Protein AF-A0A0E0C0B7-F1 (afdb_monomer_lite)

pLDDT: mean 79.71, std 14.23, range [35.41, 96.31]

Organism: NCBI:txid40149

Foldseek 3Di:
DDDDDPPPLLVVLVVLLVQLQVLLQDDPSLVSNLVSLVVLQVQLVVDVVSLVSCLVVLVLLSLLNSLLSCLVVVVLVSNLSSLSSNVSNPPHDPNSLLSNLVSLVSLLCQLVDNDPSSVLSSLLSLLNNLLDAPSCVPPDPVSLLSLLVSLVCQCVVCSDPVSNVSSVSSLVSQCVRDVVSVVSNVVVVVVVVVVVVVVVVVD

Radius of gyration: 18.84 Å; chains: 1; bounding box: 37×44×70 Å

Secondary structure (DSSP, 8-state):
-------HHHHHHHHHHHHHHHHHHSTT-HHHHHHHHHHHHHHHHH-HHHHHHHHHTTHHHHHHHHHHHHHHTT-HHHHTHHHHHHHHTPSPPHHHHHHHHHTHHHHHHHHHHS-HHHHHHHHHHHHHHHTSTTTTTTS-HHHHHHHHHHHHHHHHTT--HHHHHHHHHHHHHHHHH-HHHHHHHHHHHHHHHHHHHHHHTT-

Structure (mmCIF, N/CA/C/O backbone):
data_AF-A0A0E0C0B7-F1
#
_entry.id   AF-A0A0E0C0B7-F1
#
loop_
_atom_site.group_PDB
_atom_site.id
_atom_site.type_symbol
_atom_site.label_atom_id
_atom_site.label_alt_id
_atom_site.label_comp_id
_atom_site.label_asym_id
_atom_site.label_entity_id
_atom_site.label_seq_id
_atom_site.pdbx_PDB_ins_code
_atom_site.Cartn_x
_atom_site.Cartn_y
_atom_site.Cartn_z
_atom_site.occupancy
_atom_site.B_iso_or_equiv
_atom_site.auth_seq_id
_atom_site.auth_comp_id
_atom_site.auth_asym_id
_atom_site.auth_atom_id
_atom_site.pdbx_PDB_model_num
ATOM 1 N N . MET A 1 1 ? -8.185 29.993 31.224 1.00 35.41 1 MET A N 1
ATOM 2 C CA . MET A 1 1 ? -7.640 29.111 30.167 1.00 35.41 1 MET A CA 1
ATOM 3 C C . MET A 1 1 ? -8.731 28.137 29.754 1.00 35.41 1 MET A C 1
ATOM 5 O O . MET A 1 1 ? -9.239 27.459 30.642 1.00 35.41 1 MET A O 1
ATOM 9 N N . PRO A 1 2 ? -9.153 28.078 28.484 1.00 42.97 2 PRO A N 1
ATOM 10 C CA . PRO A 1 2 ? -10.146 27.097 28.077 1.00 42.97 2 PRO A CA 1
ATOM 11 C C . PRO A 1 2 ? -9.478 25.724 27.931 1.00 42.97 2 PRO A C 1
ATOM 13 O O . PRO A 1 2 ? -8.528 25.569 27.167 1.00 42.97 2 PRO A O 1
ATOM 16 N N . LYS A 1 3 ? -9.972 24.730 28.682 1.00 48.03 3 LYS A N 1
ATOM 17 C CA . LYS A 1 3 ? -9.688 23.310 28.437 1.00 48.03 3 LYS A CA 1
ATOM 18 C C . LYS A 1 3 ? -10.371 22.932 27.125 1.00 48.03 3 LYS A C 1
ATOM 20 O O . LYS A 1 3 ? -11.597 22.939 27.052 1.00 48.03 3 LYS A O 1
ATOM 25 N N . ILE A 1 4 ? -9.582 22.643 26.096 1.00 44.19 4 ILE A N 1
ATOM 26 C CA . ILE A 1 4 ? -10.085 22.082 24.840 1.00 44.19 4 ILE A CA 1
ATOM 27 C C . ILE A 1 4 ? -10.673 20.703 25.178 1.00 44.19 4 ILE A C 1
ATOM 29 O O . ILE A 1 4 ? -9.945 19.880 25.738 1.00 44.19 4 ILE A O 1
ATOM 33 N N . PRO A 1 5 ? -11.957 20.421 24.893 1.00 38.34 5 PRO A N 1
ATOM 34 C CA . PRO A 1 5 ? -12.485 19.080 25.067 1.00 38.34 5 PRO A CA 1
ATOM 35 C C . PRO A 1 5 ? -11.883 18.203 23.971 1.00 38.34 5 PRO A C 1
ATOM 37 O O . PRO A 1 5 ? -12.188 18.378 22.791 1.00 38.34 5 PRO A O 1
ATOM 40 N N . SER A 1 6 ? -11.024 17.262 24.351 1.00 46.03 6 SER A N 1
ATOM 41 C CA . SER A 1 6 ? -10.691 16.117 23.509 1.00 46.03 6 SER A CA 1
ATOM 42 C C . SER A 1 6 ? -12.004 15.403 23.195 1.00 46.03 6 SER A C 1
ATOM 44 O O . SER A 1 6 ? -12.666 14.889 24.096 1.00 46.03 6 SER A O 1
ATOM 46 N N . THR A 1 7 ? -12.452 15.426 21.941 1.00 47.66 7 THR A N 1
ATOM 47 C CA . THR A 1 7 ? -13.652 14.671 21.565 1.00 47.66 7 THR A CA 1
ATOM 48 C C . THR A 1 7 ? -13.387 13.172 21.770 1.00 47.66 7 THR A C 1
ATOM 50 O O . THR A 1 7 ? -12.284 12.736 21.437 1.00 47.66 7 THR A O 1
ATOM 53 N N . PRO A 1 8 ? -14.369 12.366 22.220 1.00 50.78 8 PRO A N 1
ATOM 54 C CA . PRO A 1 8 ? -14.224 10.913 22.423 1.00 50.78 8 PRO A CA 1
ATOM 55 C C . PRO A 1 8 ? -13.645 10.150 21.216 1.00 50.78 8 PRO A C 1
ATOM 57 O O . PRO A 1 8 ? -13.010 9.110 21.374 1.00 50.78 8 PRO A O 1
ATOM 60 N N . VAL A 1 9 ? -13.826 10.706 20.014 1.00 51.81 9 VAL A N 1
ATOM 61 C CA . VAL A 1 9 ? -13.275 10.208 18.746 1.00 51.81 9 VAL A CA 1
ATOM 62 C C . VAL A 1 9 ? -11.742 10.152 18.765 1.00 51.81 9 VAL A C 1
ATOM 64 O O . VAL A 1 9 ? -11.187 9.109 18.463 1.00 51.81 9 VAL A O 1
ATOM 67 N N . GLN A 1 10 ? -11.044 11.194 19.234 1.00 54.28 10 GLN A N 1
ATOM 68 C CA . GLN A 1 10 ? -9.571 11.238 19.187 1.00 54.28 10 GLN A CA 1
ATOM 69 C C . GLN A 1 10 ? -8.899 10.230 20.134 1.00 54.28 10 GLN A C 1
ATOM 71 O O . GLN A 1 10 ? -7.845 9.686 19.815 1.00 54.28 10 GLN A O 1
ATOM 76 N N . ALA A 1 11 ? -9.502 9.972 21.300 1.00 53.72 11 ALA A N 1
ATOM 77 C CA . ALA A 1 11 ? -9.019 8.938 22.218 1.00 53.72 11 ALA A CA 1
ATOM 78 C C . ALA A 1 11 ? -9.230 7.532 21.627 1.00 53.72 11 ALA A C 1
ATOM 80 O O . ALA A 1 11 ? -8.338 6.690 21.700 1.00 53.72 11 ALA A O 1
ATOM 81 N N . SER A 1 12 ? -10.372 7.323 20.960 1.00 61.91 12 SER A N 1
ATOM 82 C CA . SER A 1 12 ? -10.682 6.074 20.253 1.00 61.91 12 SER A CA 1
ATOM 83 C C . SER A 1 12 ? -9.745 5.840 19.060 1.00 61.91 12 SER A C 1
ATOM 85 O O . SER A 1 12 ? -9.348 4.706 18.805 1.00 61.91 12 SER A O 1
ATOM 87 N N . ASP A 1 13 ? -9.337 6.902 18.358 1.00 72.31 13 ASP A N 1
ATOM 88 C CA . ASP A 1 13 ? -8.383 6.823 17.247 1.00 72.31 13 ASP A CA 1
ATOM 89 C C . ASP A 1 13 ? -7.002 6.358 17.735 1.00 72.31 13 ASP A C 1
ATOM 91 O O . ASP A 1 13 ? -6.382 5.500 17.113 1.00 72.31 13 ASP A O 1
ATOM 95 N N . SER A 1 14 ? -6.534 6.860 18.883 1.00 79.50 14 SER A N 1
ATOM 96 C CA . SER A 1 14 ? -5.244 6.464 19.464 1.00 79.50 14 SER A CA 1
ATOM 97 C C . SER A 1 14 ? -5.202 4.982 19.854 1.00 79.50 14 SER A C 1
ATOM 99 O O . SER A 1 14 ? -4.211 4.304 19.583 1.00 79.50 14 SER A O 1
ATOM 101 N N . GLU A 1 15 ? -6.264 4.463 20.473 1.00 86.12 15 GLU A N 1
ATOM 102 C CA . GLU A 1 15 ? -6.370 3.036 20.811 1.00 86.12 15 GLU A CA 1
ATOM 103 C C . GLU A 1 15 ? -6.421 2.160 19.555 1.00 86.12 15 GLU A C 1
ATOM 105 O O . GLU A 1 15 ? -5.770 1.118 19.496 1.00 86.12 15 GLU A O 1
ATOM 110 N N . LEU A 1 16 ? -7.141 2.605 18.521 1.00 89.69 16 LEU A N 1
ATOM 111 C CA . LEU A 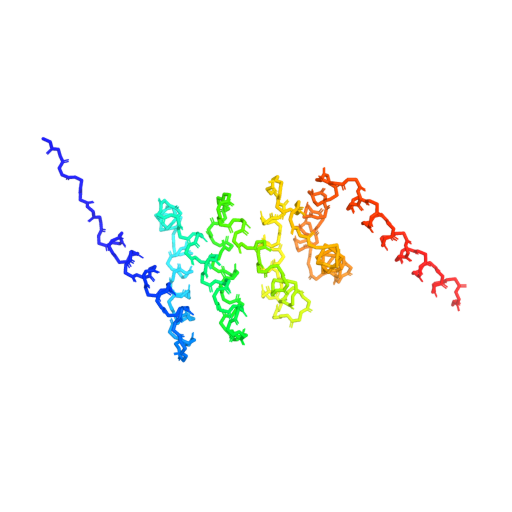1 16 ? -7.197 1.920 17.230 1.00 89.69 16 LEU A CA 1
ATOM 112 C C . LEU A 1 16 ? -5.829 1.854 16.547 1.00 89.69 16 LEU A C 1
ATOM 114 O O . LEU A 1 16 ? -5.456 0.806 16.024 1.00 89.69 16 LEU A O 1
ATOM 118 N N . LEU A 1 17 ? -5.069 2.950 16.549 1.00 91.44 17 LEU A N 1
ATOM 119 C CA . LEU A 1 17 ? -3.727 2.983 15.962 1.00 91.44 17 LEU A CA 1
ATOM 120 C C . LEU A 1 17 ? -2.743 2.112 16.743 1.00 91.44 17 LEU A C 1
ATOM 122 O O . LEU A 1 17 ? -1.919 1.423 16.136 1.00 91.44 17 LEU A O 1
ATOM 126 N N . PHE A 1 18 ? -2.857 2.097 18.073 1.00 92.00 18 PHE A N 1
ATOM 127 C CA . PHE A 1 18 ? -2.094 1.177 18.908 1.00 92.00 18 PHE A CA 1
ATOM 128 C C . PHE A 1 18 ? -2.425 -0.281 18.568 1.00 92.00 18 PHE A C 1
ATOM 130 O O . PHE A 1 18 ? -1.515 -1.088 18.393 1.00 92.00 18 PHE A O 1
ATOM 137 N N . ASP A 1 19 ? -3.707 -0.605 18.386 1.00 92.94 19 ASP A N 1
ATOM 138 C CA . ASP A 1 19 ? -4.153 -1.949 18.015 1.00 92.94 19 ASP A CA 1
ATOM 139 C C . ASP A 1 19 ? -3.623 -2.389 16.641 1.00 92.94 19 ASP A C 1
ATOM 141 O O . ASP A 1 19 ? -3.194 -3.536 16.480 1.00 92.94 19 ASP A O 1
ATOM 145 N N . VAL A 1 20 ? -3.579 -1.476 15.660 1.00 94.25 20 VAL A N 1
ATOM 146 C CA . VAL A 1 20 ? -2.945 -1.718 14.350 1.00 94.25 20 VAL A CA 1
ATOM 147 C C . VAL A 1 20 ? -1.466 -2.067 14.524 1.00 94.25 20 VAL A C 1
ATOM 149 O O . VAL A 1 20 ? -1.024 -3.108 14.032 1.00 94.25 20 VAL A O 1
ATOM 152 N N . ALA A 1 21 ? -0.708 -1.226 15.232 1.00 93.31 21 ALA A N 1
ATOM 153 C CA . ALA A 1 21 ? 0.731 -1.413 15.415 1.00 93.31 21 ALA A CA 1
ATOM 154 C C . ALA A 1 21 ? 1.049 -2.713 16.175 1.00 93.31 21 ALA A C 1
ATOM 156 O O . ALA A 1 21 ? 1.873 -3.521 15.740 1.00 93.31 21 ALA A O 1
ATOM 157 N N . GLU A 1 22 ? 0.348 -2.951 17.284 1.00 93.94 22 GLU A N 1
ATOM 158 C CA . GLU A 1 22 ? 0.533 -4.126 18.133 1.00 93.94 22 GLU A CA 1
ATOM 159 C C . GLU A 1 22 ? 0.189 -5.423 17.382 1.00 93.94 22 GLU A C 1
ATOM 161 O O . GLU A 1 22 ? 0.937 -6.406 17.426 1.00 93.94 22 GLU A O 1
ATOM 166 N N . SER A 1 23 ? -0.925 -5.432 16.648 1.00 92.06 23 SER A N 1
ATOM 167 C CA . SER A 1 23 ? -1.378 -6.611 15.907 1.00 92.06 23 SER A CA 1
ATOM 168 C C . SER A 1 23 ? -0.503 -6.920 14.691 1.00 92.06 23 SER A C 1
ATOM 170 O O . SER A 1 23 ? -0.298 -8.092 14.362 1.00 92.06 23 SER A O 1
ATOM 172 N N . ALA A 1 24 ? 0.050 -5.898 14.029 1.00 91.50 24 ALA A N 1
ATOM 173 C CA . ALA A 1 24 ? 0.979 -6.089 12.918 1.00 91.50 24 ALA A CA 1
ATOM 174 C C . ALA A 1 24 ? 2.270 -6.787 13.380 1.00 91.50 24 ALA A C 1
ATOM 176 O O . ALA A 1 24 ? 2.691 -7.774 12.762 1.00 91.50 24 ALA A O 1
ATOM 177 N N . ALA A 1 25 ? 2.827 -6.343 14.513 1.00 90.38 25 ALA A N 1
ATOM 178 C CA . ALA A 1 25 ? 4.053 -6.883 15.100 1.00 90.38 25 ALA A CA 1
ATOM 179 C C . ALA A 1 25 ? 3.886 -8.304 15.675 1.00 90.38 25 ALA A C 1
ATOM 181 O O . ALA A 1 25 ? 4.831 -9.096 15.696 1.00 90.38 25 ALA A O 1
ATOM 182 N N . ARG A 1 26 ? 2.683 -8.671 16.135 1.00 89.12 26 ARG A N 1
ATOM 183 C CA . ARG A 1 26 ? 2.433 -9.978 16.762 1.00 89.12 26 ARG A CA 1
ATOM 184 C C . ARG A 1 26 ? 2.276 -11.115 15.751 1.00 89.12 26 ARG A C 1
ATOM 186 O O . ARG A 1 26 ? 1.511 -11.048 14.783 1.00 89.12 26 ARG A O 1
ATOM 193 N N . ARG A 1 27 ? 2.948 -12.241 16.009 1.00 83.00 27 ARG A N 1
ATOM 194 C CA . ARG A 1 27 ? 2.695 -13.506 15.294 1.00 83.00 27 ARG A CA 1
ATOM 195 C C . ARG A 1 27 ? 1.292 -14.022 15.636 1.00 83.00 27 ARG A C 1
ATOM 197 O O . ARG A 1 27 ? 0.860 -13.924 16.776 1.00 83.00 27 ARG A O 1
ATOM 204 N N . GLY A 1 28 ? 0.566 -14.527 14.638 1.00 82.38 28 GLY A N 1
ATOM 205 C CA . GLY A 1 28 ? -0.804 -15.038 14.810 1.00 82.38 28 GLY A CA 1
ATOM 206 C C . GLY A 1 28 ? -1.916 -13.980 14.907 1.00 82.38 28 GLY A C 1
ATOM 207 O O . GLY A 1 28 ? -3.084 -14.339 14.851 1.00 82.38 28 GLY A O 1
ATOM 208 N N . ALA A 1 29 ? -1.598 -12.682 14.967 1.00 87.12 29 ALA A N 1
ATOM 209 C CA . ALA A 1 29 ? -2.591 -11.606 15.093 1.00 87.12 29 ALA A CA 1
ATOM 210 C C . ALA A 1 29 ? -3.048 -11.005 13.744 1.00 87.12 29 ALA A C 1
ATOM 212 O O . ALA A 1 29 ? -3.532 -9.878 13.693 1.00 87.12 29 ALA A O 1
ATOM 213 N N . ALA A 1 30 ? -2.911 -11.745 12.637 1.00 85.88 30 ALA A N 1
ATOM 214 C CA . ALA A 1 30 ? -3.225 -11.250 11.293 1.00 85.88 30 ALA A CA 1
ATOM 215 C C . ALA A 1 30 ? -4.694 -10.795 11.159 1.00 85.88 30 ALA A C 1
ATOM 217 O O . ALA A 1 30 ? -4.952 -9.679 10.720 1.00 85.88 30 ALA A O 1
ATOM 218 N N . GLY A 1 31 ? -5.654 -11.603 11.622 1.00 87.62 31 GLY A N 1
ATOM 219 C CA . GLY A 1 31 ? -7.074 -11.226 11.586 1.00 87.62 31 GLY A CA 1
ATOM 220 C C . GLY A 1 31 ? -7.396 -9.987 12.430 1.00 87.62 31 GLY A C 1
ATOM 221 O O . GLY A 1 31 ? -8.227 -9.171 12.042 1.00 87.62 31 GLY A O 1
ATOM 222 N N . ARG A 1 32 ? -6.687 -9.801 13.552 1.00 90.38 32 ARG A N 1
ATOM 223 C CA . ARG A 1 32 ? -6.824 -8.614 14.405 1.00 90.38 32 ARG A CA 1
ATOM 224 C C . ARG A 1 32 ? -6.272 -7.366 13.715 1.00 90.38 32 ARG A C 1
ATOM 226 O O . ARG A 1 32 ? -6.952 -6.348 13.687 1.00 90.38 32 ARG A O 1
ATOM 233 N N . ALA A 1 33 ? -5.104 -7.480 13.077 1.00 91.75 33 ALA A N 1
ATOM 234 C CA . ALA A 1 33 ? -4.529 -6.407 12.269 1.00 91.75 33 ALA A CA 1
ATOM 235 C C . ALA A 1 33 ? -5.470 -6.009 11.118 1.00 91.75 33 ALA A C 1
ATOM 237 O O . ALA A 1 33 ? -5.736 -4.824 10.942 1.00 91.75 33 ALA A O 1
ATOM 238 N N . ALA A 1 34 ? -6.042 -6.983 10.398 1.00 90.50 34 ALA A N 1
ATOM 239 C CA . ALA A 1 34 ? -7.025 -6.722 9.343 1.00 90.50 34 ALA A CA 1
ATOM 240 C C . ALA A 1 34 ? -8.262 -5.990 9.873 1.00 90.50 34 ALA A C 1
ATOM 242 O O . ALA A 1 34 ? -8.664 -4.970 9.319 1.00 90.50 34 ALA A O 1
ATOM 243 N N . GLY A 1 35 ? -8.834 -6.463 10.985 1.00 91.44 35 GLY A N 1
ATOM 244 C CA . GLY A 1 35 ? -9.987 -5.822 11.617 1.00 91.44 35 GLY A CA 1
ATOM 245 C C . GLY A 1 35 ? -9.702 -4.380 12.042 1.00 91.44 35 GLY A C 1
ATOM 246 O O . GLY A 1 35 ? -10.505 -3.488 11.768 1.00 91.44 35 GLY A O 1
ATOM 247 N N . ALA A 1 36 ? -8.546 -4.127 12.660 1.00 93.38 36 ALA A N 1
ATOM 248 C CA . ALA A 1 36 ? -8.142 -2.788 13.081 1.00 93.38 36 ALA A CA 1
ATOM 249 C C . ALA A 1 36 ? -7.946 -1.844 11.879 1.00 93.38 36 ALA A C 1
ATOM 251 O O . ALA A 1 36 ? -8.499 -0.742 11.856 1.00 93.38 36 ALA A O 1
ATOM 252 N N . VAL A 1 37 ? -7.251 -2.303 10.832 1.00 94.50 37 VAL A N 1
ATOM 253 C CA . VAL A 1 37 ? -7.034 -1.547 9.585 1.00 94.50 37 VAL A CA 1
ATOM 254 C C . VAL A 1 37 ? -8.357 -1.245 8.876 1.00 94.50 37 VAL A C 1
ATOM 256 O O . VAL A 1 37 ? -8.591 -0.110 8.452 1.00 94.50 37 VAL A O 1
ATOM 259 N N . ALA A 1 38 ? -9.261 -2.224 8.795 1.00 92.88 38 ALA A N 1
ATOM 260 C CA . ALA A 1 38 ? -10.582 -2.049 8.201 1.00 92.88 38 ALA A CA 1
ATOM 261 C C . ALA A 1 38 ? -11.420 -1.009 8.961 1.00 92.88 38 ALA A C 1
ATOM 263 O O . ALA A 1 38 ? -12.086 -0.183 8.334 1.00 92.88 38 ALA A O 1
ATOM 264 N N . ARG A 1 39 ? -11.349 -0.992 10.300 1.00 93.06 39 ARG A N 1
ATOM 265 C CA . ARG A 1 39 ? -12.035 0.012 11.130 1.00 93.06 39 ARG A CA 1
ATOM 266 C C . ARG A 1 39 ? -11.482 1.416 10.910 1.00 93.06 39 ARG A C 1
ATOM 268 O O . ARG A 1 39 ? -12.277 2.330 10.704 1.00 93.06 39 ARG A O 1
ATOM 275 N N . VAL A 1 40 ? -10.157 1.585 10.884 1.00 94.06 40 VAL A N 1
ATOM 276 C CA . VAL A 1 40 ? -9.521 2.876 10.555 1.00 94.06 40 VAL A CA 1
ATOM 277 C C . VAL A 1 40 ? -10.000 3.369 9.190 1.00 94.06 40 VAL A C 1
ATOM 279 O O . VAL A 1 40 ? -10.452 4.505 9.053 1.00 94.06 40 VAL A O 1
ATOM 282 N N . ARG A 1 41 ? -9.978 2.495 8.178 1.00 93.75 41 ARG A N 1
ATOM 283 C CA . ARG A 1 41 ? -10.435 2.821 6.823 1.00 93.75 41 ARG A CA 1
ATOM 284 C C . ARG A 1 41 ? -11.913 3.210 6.778 1.00 93.75 41 ARG A C 1
ATOM 286 O O . ARG A 1 41 ? -12.259 4.173 6.097 1.00 93.75 41 ARG A O 1
ATOM 293 N N . ALA A 1 42 ? -12.778 2.470 7.468 1.00 93.31 42 ALA A N 1
ATOM 294 C CA . ALA A 1 42 ? -14.210 2.748 7.513 1.00 93.31 42 ALA A CA 1
ATOM 295 C C . ALA A 1 42 ? -14.487 4.116 8.152 1.00 93.31 42 ALA A C 1
ATOM 297 O O . ALA A 1 42 ? -15.164 4.942 7.547 1.00 93.31 42 ALA A O 1
ATOM 298 N N . LEU A 1 43 ? -13.883 4.395 9.311 1.00 91.44 43 LEU A N 1
ATOM 299 C CA . LEU A 1 43 ? -14.042 5.671 10.013 1.00 91.44 43 LEU A CA 1
ATOM 300 C C . LEU A 1 43 ? -13.507 6.851 9.198 1.00 91.44 43 LEU A C 1
ATOM 302 O O . LEU A 1 43 ? -14.138 7.905 9.159 1.00 91.44 43 LEU A O 1
ATOM 306 N N . ALA A 1 44 ? -12.379 6.674 8.508 1.00 91.31 44 ALA A N 1
ATOM 307 C CA . ALA A 1 44 ? -11.819 7.698 7.633 1.00 91.31 44 ALA A CA 1
ATOM 308 C C . ALA A 1 44 ? -12.712 8.005 6.421 1.00 91.31 44 ALA A C 1
ATOM 310 O O . ALA A 1 44 ? -12.731 9.138 5.949 1.00 91.31 44 ALA A O 1
ATOM 311 N N . ARG A 1 45 ? -13.452 7.013 5.909 1.00 91.44 45 ARG A N 1
ATOM 312 C CA . ARG A 1 45 ? -14.395 7.190 4.790 1.00 91.44 45 ARG A CA 1
ATOM 313 C C . ARG A 1 45 ? -15.757 7.726 5.217 1.00 91.44 45 ARG A C 1
ATOM 315 O O . ARG A 1 45 ? -16.464 8.266 4.375 1.00 91.44 45 ARG A O 1
ATOM 322 N N . ASP A 1 46 ? -16.101 7.586 6.492 1.00 91.81 46 ASP A N 1
ATOM 323 C CA . ASP A 1 46 ? -17.380 8.028 7.043 1.00 91.81 46 ASP A CA 1
ATOM 324 C C . ASP A 1 46 ? -17.546 9.556 6.971 1.00 91.81 46 ASP A C 1
ATOM 326 O O . ASP A 1 46 ? -18.614 10.063 6.638 1.00 91.81 46 ASP A O 1
ATOM 330 N N . SER A 1 47 ? -16.468 10.319 7.206 1.00 88.94 47 SER A N 1
ATOM 331 C CA . SER A 1 47 ? -16.480 11.768 6.987 1.00 88.94 47 SER A CA 1
ATOM 332 C C . SER A 1 47 ? -15.095 12.365 6.732 1.00 88.94 47 SER A C 1
ATOM 334 O O . SER A 1 47 ? -14.084 11.918 7.275 1.00 88.94 47 SER A O 1
ATOM 336 N N . GLU A 1 48 ? -15.056 13.474 5.987 1.00 90.00 48 GLU A N 1
ATOM 337 C CA . GLU A 1 48 ? -13.833 14.267 5.781 1.00 90.00 48 GLU A CA 1
ATOM 338 C C . GLU A 1 48 ? -13.243 14.776 7.107 1.00 90.00 48 GLU A C 1
ATOM 340 O O . GLU A 1 48 ? -12.028 14.908 7.247 1.00 90.00 48 GLU A O 1
ATOM 345 N N . ARG A 1 49 ? -14.094 15.027 8.111 1.00 89.44 49 ARG A N 1
ATOM 346 C CA . ARG A 1 49 ? -13.647 15.395 9.458 1.00 89.44 49 ARG A CA 1
ATOM 347 C C . ARG A 1 49 ? -12.844 14.261 10.094 1.00 89.44 49 ARG A C 1
ATOM 349 O O . ARG A 1 49 ? -11.743 14.521 10.571 1.00 89.44 49 ARG A O 1
ATOM 356 N N . ASN A 1 50 ? -13.361 13.033 10.069 1.00 90.00 50 ASN A N 1
ATOM 357 C CA . ASN A 1 50 ? -12.662 11.867 10.613 1.00 90.00 50 ASN A CA 1
ATOM 358 C C . ASN A 1 50 ? -11.344 11.640 9.876 1.00 90.00 50 ASN A C 1
ATOM 360 O O . ASN A 1 50 ? -10.304 11.468 10.508 1.00 90.00 50 ASN A O 1
ATOM 364 N N . ARG A 1 51 ? -11.363 11.728 8.540 1.00 91.44 51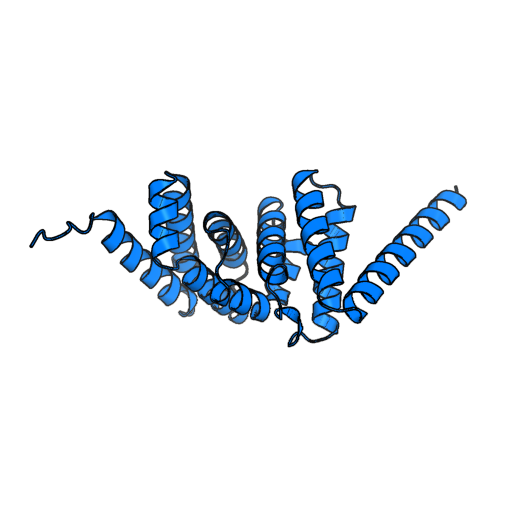 ARG A N 1
ATOM 365 C CA . ARG A 1 51 ? -10.148 11.634 7.724 1.00 91.44 51 ARG A CA 1
ATOM 366 C C . ARG A 1 51 ? -9.087 12.638 8.176 1.00 91.44 51 ARG A C 1
ATOM 368 O O . ARG A 1 51 ? -7.946 12.252 8.413 1.00 91.44 51 ARG A O 1
ATOM 375 N N . ARG A 1 52 ? -9.454 13.913 8.353 1.00 89.88 52 ARG A N 1
ATOM 376 C CA . ARG A 1 52 ? -8.530 14.954 8.842 1.00 89.88 52 ARG A CA 1
ATOM 377 C C . ARG A 1 52 ? -8.020 14.671 10.252 1.00 89.88 52 ARG A C 1
ATOM 379 O O . ARG A 1 52 ? -6.848 14.927 10.510 1.00 89.88 52 ARG A O 1
ATOM 386 N N . CYS A 1 53 ? -8.853 14.125 11.138 1.00 89.50 53 CYS A N 1
ATOM 387 C CA . CYS A 1 53 ? -8.418 13.696 12.467 1.00 89.50 53 CYS A CA 1
ATOM 388 C C . CYS A 1 53 ? -7.336 12.609 12.373 1.00 89.50 53 CYS A C 1
ATOM 390 O O . CYS A 1 53 ? -6.255 12.805 12.927 1.00 89.50 53 CYS A O 1
ATOM 392 N N . PHE A 1 54 ? -7.551 11.547 11.590 1.00 90.88 54 PHE A N 1
ATOM 393 C CA . PHE A 1 54 ? -6.545 10.497 11.386 1.00 90.88 54 PHE A CA 1
ATOM 394 C C . PHE A 1 54 ? -5.249 11.024 10.759 1.00 90.88 54 PHE A C 1
ATOM 396 O O . PHE A 1 54 ? -4.153 10.671 11.204 1.00 90.88 54 PHE A O 1
ATOM 403 N N . VAL A 1 55 ? -5.350 11.896 9.754 1.00 88.81 55 VAL A N 1
ATOM 404 C CA . VAL A 1 55 ? -4.172 12.511 9.126 1.00 88.81 55 VAL A CA 1
ATOM 405 C C . VAL A 1 55 ? -3.403 13.378 10.131 1.00 88.81 55 VAL A C 1
ATOM 407 O O . VAL A 1 55 ? -2.179 13.304 10.172 1.00 88.81 55 VAL A O 1
ATOM 410 N N . SER A 1 56 ? -4.095 14.132 10.997 1.00 88.25 56 SER A N 1
ATOM 411 C CA . SER A 1 56 ? -3.458 15.003 12.002 1.00 88.25 56 SER A CA 1
ATOM 412 C C . SER A 1 56 ? -2.634 14.257 13.055 1.00 88.25 56 SER A C 1
ATOM 414 O O . SER A 1 56 ? -1.732 14.843 13.647 1.00 88.25 56 SER A O 1
ATOM 416 N N . VAL A 1 57 ? -2.915 12.967 13.262 1.00 88.62 57 VAL A N 1
ATOM 417 C CA . VAL A 1 57 ? -2.171 12.087 14.180 1.00 88.62 57 VAL A CA 1
ATOM 418 C C . VAL A 1 57 ? -1.214 11.143 13.443 1.00 88.62 57 VAL A C 1
ATOM 420 O O . VAL A 1 57 ? -0.801 10.123 13.986 1.00 88.62 57 VAL A O 1
ATOM 423 N N . CYS A 1 58 ? -0.853 11.468 12.197 1.00 88.06 58 CYS A N 1
ATOM 424 C CA . CYS A 1 58 ? 0.115 10.720 11.391 1.00 88.06 58 CYS A CA 1
ATOM 425 C C . CYS A 1 58 ? -0.254 9.240 11.173 1.00 88.06 58 CYS A C 1
ATOM 427 O O . CYS A 1 58 ? 0.625 8.384 11.059 1.00 88.06 58 CYS A O 1
ATOM 429 N N . THR A 1 59 ? -1.550 8.926 11.057 1.00 93.38 59 THR A N 1
ATOM 430 C CA . THR A 1 59 ? -2.050 7.554 10.818 1.00 93.38 59 THR A CA 1
ATOM 431 C C . THR A 1 59 ? -1.381 6.875 9.620 1.00 93.38 59 THR A C 1
ATOM 433 O O . THR A 1 59 ? -1.133 5.671 9.651 1.00 93.38 59 THR A O 1
ATOM 436 N N . GLY A 1 60 ? -1.026 7.644 8.584 1.00 93.56 60 GLY A N 1
ATOM 437 C CA . GLY A 1 60 ? -0.286 7.138 7.425 1.00 93.56 60 GLY A CA 1
ATOM 438 C C . GLY A 1 60 ? 1.032 6.447 7.796 1.00 93.56 60 GLY A C 1
ATOM 439 O O . GLY A 1 60 ? 1.341 5.405 7.225 1.00 93.56 60 GLY A O 1
ATOM 440 N N . ARG A 1 61 ? 1.764 6.949 8.800 1.00 94.81 61 ARG A N 1
ATOM 441 C CA . ARG A 1 61 ? 3.018 6.339 9.279 1.00 94.81 61 ARG A CA 1
ATOM 442 C C . ARG A 1 61 ? 2.774 5.004 9.968 1.00 94.81 61 ARG A C 1
ATOM 444 O O . ARG A 1 61 ? 3.486 4.041 9.708 1.00 94.81 61 ARG A O 1
ATOM 451 N N . VAL A 1 62 ? 1.742 4.937 10.811 1.00 96.12 62 VAL A N 1
ATOM 452 C CA . VAL A 1 62 ? 1.352 3.702 11.512 1.00 96.12 62 VAL A CA 1
ATOM 453 C C . VAL A 1 62 ? 0.950 2.627 10.505 1.00 96.12 62 VAL A C 1
ATOM 455 O O . VAL A 1 62 ? 1.385 1.484 10.614 1.00 96.12 62 VAL A O 1
ATOM 458 N N . LEU A 1 63 ? 0.167 2.997 9.488 1.00 96.31 63 LEU A N 1
ATOM 459 C CA . LEU A 1 63 ? -0.229 2.082 8.420 1.00 96.31 63 LEU A CA 1
ATOM 460 C C . LEU A 1 63 ? 0.966 1.635 7.563 1.00 96.31 63 LEU A C 1
ATOM 462 O O . LEU A 1 63 ? 1.046 0.457 7.229 1.00 96.31 63 LEU A O 1
ATOM 466 N N . ALA A 1 64 ? 1.908 2.527 7.240 1.00 95.38 64 ALA A N 1
ATOM 467 C CA . ALA A 1 64 ? 3.118 2.169 6.497 1.00 95.38 64 ALA A CA 1
ATOM 468 C C . ALA A 1 64 ? 4.001 1.182 7.285 1.00 95.38 64 ALA A C 1
ATOM 470 O O . ALA A 1 64 ? 4.389 0.144 6.754 1.00 95.38 64 ALA A O 1
ATOM 471 N N . ALA A 1 65 ? 4.235 1.438 8.576 1.00 95.31 65 ALA A N 1
ATOM 472 C CA . ALA A 1 65 ? 4.996 0.536 9.444 1.00 95.31 65 ALA A CA 1
ATOM 473 C C . ALA A 1 65 ? 4.291 -0.819 9.646 1.00 95.31 65 ALA A C 1
ATOM 475 O O . ALA A 1 65 ? 4.929 -1.876 9.680 1.00 95.31 65 ALA A O 1
ATOM 476 N N . ALA A 1 66 ? 2.957 -0.809 9.742 1.00 95.38 66 ALA A N 1
ATOM 477 C CA . ALA A 1 66 ? 2.167 -2.031 9.794 1.00 95.38 66 ALA A CA 1
ATOM 478 C C . ALA A 1 66 ? 2.289 -2.833 8.492 1.00 95.38 66 ALA A C 1
ATOM 480 O O . ALA A 1 66 ? 2.459 -4.049 8.549 1.00 95.38 66 ALA A O 1
ATOM 481 N N . PHE A 1 67 ? 2.248 -2.170 7.331 1.00 95.25 67 PHE A N 1
ATOM 482 C CA . PHE A 1 67 ? 2.463 -2.813 6.036 1.00 95.25 67 PHE A CA 1
ATOM 483 C C . PHE A 1 67 ? 3.836 -3.485 5.965 1.00 95.25 67 PHE A C 1
ATOM 485 O O . PHE A 1 67 ? 3.905 -4.672 5.657 1.00 95.25 67 PHE A O 1
ATOM 492 N N . GLU A 1 68 ? 4.904 -2.770 6.324 1.00 93.81 68 GLU A N 1
ATOM 493 C CA . GLU A 1 68 ? 6.269 -3.308 6.356 1.00 93.81 68 GLU A CA 1
ATOM 494 C C . GLU A 1 68 ? 6.374 -4.537 7.277 1.00 93.81 68 GLU A C 1
ATOM 496 O O . GLU A 1 68 ? 6.879 -5.587 6.875 1.00 93.81 68 GLU A O 1
ATOM 501 N N . SER A 1 69 ? 5.811 -4.452 8.485 1.00 92.81 69 SER A N 1
ATOM 502 C CA . SER A 1 69 ? 5.813 -5.560 9.452 1.00 92.81 69 SER A CA 1
ATOM 503 C C . SER A 1 69 ? 5.042 -6.787 8.948 1.00 92.81 69 SER A C 1
ATOM 505 O O . SER A 1 69 ? 5.467 -7.930 9.138 1.00 92.81 69 SER A O 1
ATOM 507 N N . LEU A 1 70 ? 3.892 -6.575 8.302 1.00 91.38 70 LEU A N 1
ATOM 508 C CA . LEU A 1 70 ? 3.071 -7.648 7.735 1.00 91.38 70 LEU A CA 1
ATOM 509 C C . LEU A 1 70 ? 3.728 -8.278 6.500 1.00 91.38 70 LEU A C 1
ATOM 511 O O . LEU A 1 70 ? 3.670 -9.502 6.349 1.00 91.38 70 LEU A O 1
ATOM 515 N N . ALA A 1 71 ? 4.373 -7.459 5.665 1.00 90.75 71 ALA A N 1
ATOM 516 C CA . ALA A 1 71 ? 5.160 -7.883 4.513 1.00 90.75 71 ALA A CA 1
ATOM 517 C C . ALA A 1 71 ? 6.331 -8.773 4.947 1.00 90.75 71 ALA A C 1
ATOM 519 O O . ALA A 1 71 ? 6.465 -9.894 4.458 1.00 90.75 71 ALA A O 1
ATOM 520 N N . ALA A 1 72 ? 7.112 -8.333 5.939 1.00 88.31 72 ALA A N 1
ATOM 521 C CA . ALA A 1 72 ? 8.221 -9.107 6.499 1.00 88.31 72 ALA A CA 1
ATOM 522 C C . ALA A 1 72 ? 7.764 -10.445 7.112 1.00 88.31 72 ALA A C 1
ATOM 524 O O . ALA A 1 72 ? 8.504 -11.428 7.106 1.00 88.31 72 ALA A O 1
ATOM 525 N N . ALA A 1 73 ? 6.531 -10.506 7.621 1.00 85.19 73 ALA A N 1
ATOM 526 C CA . ALA A 1 73 ? 5.942 -11.718 8.180 1.00 85.19 73 ALA A CA 1
ATOM 527 C C . ALA A 1 73 ? 5.265 -12.639 7.140 1.00 85.19 73 ALA A C 1
ATOM 529 O O . ALA A 1 73 ? 4.737 -13.681 7.532 1.00 85.19 73 ALA A O 1
ATOM 530 N N . GLY A 1 74 ? 5.225 -12.268 5.853 1.00 79.56 74 GLY A N 1
ATOM 531 C CA . GLY A 1 74 ? 4.589 -13.060 4.790 1.00 79.56 74 GLY A CA 1
ATOM 532 C C . GLY A 1 74 ? 3.064 -13.195 4.920 1.00 79.56 74 GLY A C 1
ATOM 533 O O . GLY A 1 74 ? 2.473 -14.153 4.422 1.00 79.56 74 GLY A O 1
ATOM 534 N N . LYS A 1 75 ? 2.395 -12.266 5.614 1.00 73.25 75 LYS A N 1
ATOM 535 C CA . LYS A 1 75 ? 0.954 -12.343 5.925 1.00 73.25 75 LYS A CA 1
ATOM 536 C C . LYS A 1 75 ? 0.091 -11.799 4.773 1.00 73.25 75 LYS A C 1
ATOM 538 O O . LYS A 1 75 ? -0.562 -10.767 4.920 1.00 73.25 75 LYS A O 1
ATOM 543 N N . ALA A 1 76 ? 0.058 -12.511 3.645 1.00 67.88 76 ALA A N 1
ATOM 544 C CA . ALA A 1 76 ? -0.561 -12.055 2.390 1.00 67.88 76 ALA A CA 1
ATOM 545 C C . ALA A 1 76 ? -2.034 -11.599 2.508 1.00 67.88 76 ALA A C 1
ATOM 547 O O . ALA A 1 76 ? -2.418 -10.625 1.872 1.00 67.88 76 ALA A O 1
ATOM 548 N N . GLY A 1 77 ? -2.852 -12.242 3.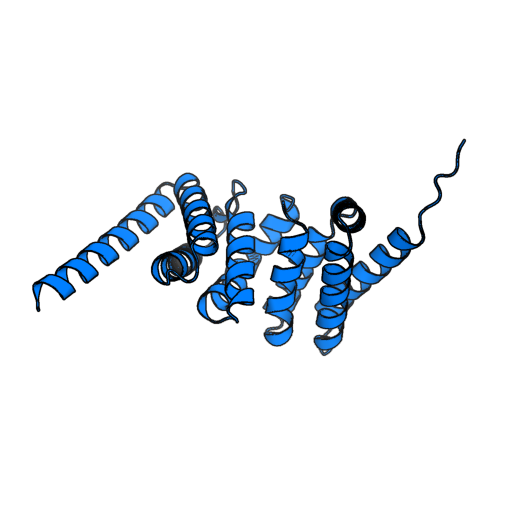354 1.00 68.94 77 GLY A N 1
ATOM 549 C CA . GLY A 1 77 ? -4.291 -11.943 3.446 1.00 68.94 77 GLY A CA 1
ATOM 550 C C . GLY A 1 77 ? -4.647 -10.555 4.002 1.00 68.94 77 GLY A C 1
ATOM 551 O O . GLY A 1 77 ? -5.662 -9.998 3.614 1.00 68.94 77 GLY A O 1
ATOM 552 N N . VAL A 1 78 ? -3.816 -9.981 4.880 1.00 76.25 78 VAL A N 1
ATOM 553 C CA . VAL A 1 78 ? -4.032 -8.638 5.478 1.00 76.25 78 VAL A CA 1
ATOM 554 C C . VAL A 1 78 ? -3.381 -7.542 4.633 1.00 76.25 78 VAL A C 1
ATOM 556 O O . VAL A 1 78 ? -3.637 -6.352 4.800 1.00 76.25 78 VAL A O 1
ATOM 559 N N . LEU A 1 79 ? -2.488 -7.950 3.735 1.00 85.06 79 LEU A N 1
ATOM 560 C CA . LEU A 1 79 ? -1.551 -7.062 3.075 1.00 85.06 79 LEU A CA 1
ATOM 561 C C . LEU A 1 79 ? -2.236 -6.149 2.051 1.00 85.06 79 LEU A C 1
ATOM 563 O O . LEU A 1 79 ? -1.746 -5.051 1.830 1.00 85.06 79 LEU A O 1
ATOM 567 N N . GLU A 1 80 ? -3.373 -6.554 1.472 1.00 90.62 80 GLU A N 1
ATOM 568 C CA . GLU A 1 80 ? -4.149 -5.722 0.534 1.00 90.62 80 GLU A CA 1
ATOM 569 C C . GLU A 1 80 ? -5.020 -4.658 1.229 1.00 90.62 80 GLU A C 1
ATOM 571 O O . GLU A 1 80 ? -5.285 -3.598 0.651 1.00 90.62 80 GLU A O 1
ATOM 576 N N . ASP A 1 81 ? -5.432 -4.894 2.478 1.00 91.25 81 ASP A N 1
ATOM 577 C CA . ASP A 1 81 ? -6.276 -3.955 3.229 1.00 91.25 81 ASP A CA 1
ATOM 578 C C . ASP A 1 81 ? -5.506 -2.701 3.652 1.00 91.25 81 ASP A C 1
ATOM 580 O O . ASP A 1 81 ? -6.072 -1.604 3.722 1.00 91.25 81 ASP A O 1
ATOM 584 N N . VAL A 1 82 ? -4.200 -2.841 3.897 1.00 95.00 82 VAL A N 1
ATOM 585 C CA . VAL A 1 82 ? -3.352 -1.738 4.363 1.00 95.00 82 VAL A CA 1
ATOM 586 C C . VAL A 1 82 ? -3.140 -0.665 3.283 1.00 95.00 82 VAL A C 1
ATOM 588 O O . VAL A 1 82 ? -3.422 0.498 3.579 1.00 95.00 82 VAL A O 1
ATOM 591 N N . PRO A 1 83 ? -2.764 -0.981 2.022 1.00 93.19 83 PRO A N 1
ATOM 592 C CA . PRO A 1 83 ? -2.761 -0.015 0.920 1.00 93.19 83 PRO A CA 1
ATOM 593 C C . PRO A 1 83 ? -4.108 0.685 0.748 1.00 93.19 83 PRO A C 1
ATOM 595 O O . PRO A 1 83 ? -4.168 1.888 0.503 1.00 93.19 83 PRO A O 1
ATOM 598 N N . ALA A 1 84 ? -5.212 -0.037 0.933 1.00 93.12 84 ALA A N 1
ATOM 599 C CA . ALA A 1 84 ? -6.545 0.530 0.796 1.00 93.12 84 ALA A CA 1
ATOM 600 C C . ALA A 1 84 ? -6.887 1.551 1.903 1.00 93.12 84 ALA A C 1
ATOM 602 O O . ALA A 1 84 ? -7.627 2.513 1.661 1.00 93.12 84 ALA A O 1
ATOM 603 N N . ALA A 1 85 ? -6.348 1.357 3.111 1.00 95.31 85 ALA A N 1
ATOM 604 C CA . ALA A 1 85 ? -6.404 2.329 4.199 1.00 95.31 85 ALA A CA 1
ATOM 605 C C . ALA A 1 85 ? -5.444 3.509 3.960 1.00 95.31 85 ALA A C 1
ATOM 607 O O . ALA A 1 85 ? -5.850 4.657 4.136 1.00 95.31 85 ALA A O 1
ATOM 608 N N . LEU A 1 86 ? -4.220 3.250 3.484 1.00 94.75 86 LEU A N 1
ATOM 609 C CA . LEU A 1 86 ? -3.224 4.275 3.142 1.00 94.75 86 LEU A CA 1
ATOM 610 C C . LEU A 1 86 ? -3.740 5.261 2.093 1.00 94.75 86 LEU A C 1
ATOM 612 O O . LEU A 1 86 ? -3.562 6.465 2.253 1.00 94.75 86 LEU A O 1
ATOM 616 N N . VAL A 1 87 ? -4.453 4.777 1.071 1.00 93.19 87 VAL A N 1
ATOM 617 C CA . VAL A 1 87 ? -5.096 5.631 0.056 1.00 93.19 87 VAL A CA 1
ATOM 618 C C . VAL A 1 87 ? -6.069 6.637 0.681 1.00 93.19 87 VAL A C 1
ATOM 620 O O . VAL A 1 87 ? -6.173 7.767 0.213 1.00 93.19 87 VAL A O 1
ATOM 623 N N . CYS A 1 88 ? -6.744 6.283 1.781 1.00 92.88 88 CYS A N 1
ATOM 624 C CA . CYS A 1 88 ? -7.643 7.207 2.482 1.00 92.88 88 CYS A CA 1
ATOM 625 C C . CYS A 1 88 ? -6.886 8.304 3.255 1.00 92.88 88 CYS A C 1
ATOM 627 O O . CYS A 1 88 ? -7.480 9.318 3.617 1.00 92.88 88 CYS A O 1
ATOM 629 N N . MET A 1 89 ? -5.586 8.114 3.493 1.00 93.19 89 MET A N 1
ATOM 630 C CA . MET A 1 89 ? -4.716 9.037 4.229 1.00 93.19 89 MET A CA 1
ATOM 631 C C . MET A 1 89 ? -3.881 9.936 3.316 1.00 93.19 89 MET A C 1
ATOM 633 O O . MET A 1 89 ? -3.123 10.759 3.818 1.00 93.19 89 MET A O 1
ATOM 637 N N . MET A 1 90 ? -4.001 9.799 1.993 1.00 89.62 90 MET A N 1
ATOM 638 C CA . MET A 1 90 ? -3.206 10.583 1.050 1.00 89.62 90 MET A CA 1
ATOM 639 C C . MET A 1 90 ? -3.547 12.090 1.106 1.00 89.62 90 MET A C 1
ATOM 641 O O . MET A 1 90 ? -4.709 12.454 1.344 1.00 89.62 90 MET A O 1
ATOM 645 N N . PRO A 1 91 ? -2.562 12.980 0.859 1.00 91.06 91 PRO A N 1
ATOM 646 C CA . PRO A 1 91 ? -1.152 12.681 0.563 1.00 91.06 91 PRO A CA 1
ATOM 647 C C . PRO A 1 91 ? -0.375 12.187 1.796 1.00 91.06 91 PRO A C 1
ATOM 649 O O . PRO A 1 91 ? -0.606 12.655 2.909 1.00 91.06 91 PRO A O 1
ATOM 652 N N . LEU A 1 92 ? 0.554 11.249 1.590 1.00 89.62 92 LEU A N 1
ATOM 653 C CA . LEU A 1 92 ? 1.401 10.712 2.661 1.00 89.62 92 LEU A CA 1
ATOM 654 C C . LEU A 1 92 ? 2.559 11.661 2.969 1.00 89.62 92 LEU A C 1
ATOM 656 O O . LEU A 1 92 ? 3.100 12.292 2.060 1.00 89.62 92 LEU A O 1
ATOM 660 N N . ASP A 1 93 ? 2.955 11.751 4.237 1.00 89.94 93 ASP A N 1
ATOM 661 C CA . ASP A 1 93 ? 4.167 12.472 4.622 1.00 89.94 93 ASP A CA 1
ATOM 662 C C . ASP A 1 93 ? 5.442 11.690 4.248 1.00 89.94 93 ASP A C 1
ATOM 664 O O . ASP A 1 93 ? 5.386 10.510 3.896 1.00 89.94 93 ASP A O 1
ATOM 668 N N . GLU A 1 94 ? 6.592 12.364 4.290 1.00 88.25 94 GLU A N 1
ATOM 669 C CA . GLU A 1 94 ? 7.872 11.817 3.822 1.00 88.25 94 GLU A CA 1
ATOM 670 C C . GLU A 1 94 ? 8.289 10.534 4.557 1.00 88.25 94 GLU A C 1
ATOM 672 O O . GLU A 1 94 ? 8.804 9.605 3.938 1.00 88.25 94 GLU A O 1
ATOM 677 N N . GLU A 1 95 ? 8.006 10.441 5.860 1.00 90.19 95 GLU A N 1
ATOM 678 C CA . GLU A 1 95 ? 8.330 9.258 6.659 1.00 90.19 95 GLU A CA 1
ATOM 679 C C . GLU A 1 95 ? 7.514 8.053 6.201 1.00 90.19 95 GLU A C 1
ATOM 681 O O . GLU A 1 95 ? 8.056 6.982 5.936 1.00 90.19 95 GLU A O 1
ATOM 686 N N . ALA A 1 96 ? 6.202 8.244 6.046 1.00 91.50 96 ALA A N 1
ATOM 687 C CA . ALA A 1 96 ? 5.314 7.191 5.571 1.00 91.50 96 ALA A CA 1
ATOM 688 C C . ALA A 1 96 ? 5.704 6.715 4.160 1.00 91.50 96 ALA A C 1
ATOM 690 O O . ALA A 1 96 ? 5.681 5.516 3.891 1.00 91.50 96 ALA A O 1
ATOM 691 N N . ALA A 1 97 ? 6.097 7.634 3.272 1.00 89.38 97 ALA A N 1
ATOM 692 C CA . ALA A 1 97 ? 6.558 7.293 1.927 1.00 89.38 97 ALA A CA 1
ATOM 693 C C . ALA A 1 97 ? 7.856 6.464 1.945 1.00 89.38 97 ALA A C 1
ATOM 695 O O . ALA A 1 97 ? 7.953 5.465 1.231 1.00 89.38 97 ALA A O 1
ATOM 696 N N . ARG A 1 98 ? 8.823 6.819 2.800 1.00 86.81 98 ARG A N 1
ATOM 697 C CA . ARG A 1 98 ? 10.093 6.086 2.934 1.00 86.81 98 ARG A CA 1
ATOM 698 C C . ARG A 1 98 ? 9.898 4.669 3.474 1.00 86.81 98 ARG A C 1
ATOM 700 O O . ARG A 1 98 ? 10.490 3.729 2.953 1.00 86.81 98 ARG A O 1
ATOM 707 N N . VAL A 1 99 ? 9.017 4.501 4.461 1.00 91.00 99 VAL A N 1
ATOM 708 C CA . VAL A 1 99 ? 8.657 3.177 5.005 1.00 91.00 99 VAL A CA 1
ATOM 709 C C . VAL A 1 99 ? 7.908 2.321 3.970 1.00 91.00 99 VAL A C 1
ATOM 711 O O . VAL A 1 99 ? 8.033 1.099 3.944 1.00 91.00 99 VAL A O 1
ATOM 714 N N . LEU A 1 100 ? 7.149 2.925 3.053 1.00 89.62 100 LEU A N 1
ATOM 715 C CA . LEU A 1 100 ? 6.584 2.173 1.925 1.00 89.62 100 LEU A CA 1
ATOM 716 C C . LEU A 1 100 ? 7.653 1.754 0.911 1.00 89.62 100 LEU A C 1
ATOM 718 O O . LEU A 1 100 ? 7.567 0.663 0.346 1.00 89.62 100 LEU A O 1
ATOM 722 N N . ALA A 1 101 ? 8.677 2.582 0.701 1.00 85.75 101 ALA A N 1
ATOM 723 C CA . ALA A 1 101 ? 9.778 2.259 -0.199 1.00 85.75 101 ALA A CA 1
ATOM 724 C C . ALA A 1 101 ? 10.611 1.056 0.278 1.00 85.75 101 ALA A C 1
ATOM 726 O O . ALA A 1 101 ? 11.010 0.231 -0.546 1.00 85.75 101 ALA A O 1
ATOM 727 N N . SER A 1 102 ? 10.800 0.864 1.589 1.00 85.81 102 SER A N 1
ATOM 728 C CA . SER A 1 102 ? 11.498 -0.323 2.121 1.00 85.81 102 SER A CA 1
ATOM 729 C C . SER A 1 102 ? 10.758 -1.639 1.825 1.00 85.81 102 SER A C 1
ATOM 731 O O . SER A 1 102 ? 11.378 -2.695 1.677 1.00 85.81 102 SER A O 1
ATOM 733 N N . SER A 1 103 ? 9.435 -1.572 1.660 1.00 88.50 103 SER A N 1
ATOM 734 C CA . SER A 1 103 ? 8.532 -2.704 1.424 1.00 88.50 103 SER A CA 1
ATOM 735 C C . SER A 1 103 ? 8.000 -2.771 -0.021 1.00 88.50 103 SER A C 1
ATOM 737 O O . SER A 1 103 ? 7.034 -3.483 -0.318 1.00 88.50 103 SER A O 1
ATOM 739 N N . MET A 1 104 ? 8.690 -2.104 -0.956 1.00 87.62 104 MET A N 1
ATOM 740 C CA . MET A 1 104 ? 8.319 -1.967 -2.372 1.00 87.62 104 MET A CA 1
ATOM 741 C C . MET A 1 104 ? 8.032 -3.298 -3.086 1.00 87.62 104 MET A C 1
ATOM 743 O O . MET A 1 104 ? 7.062 -3.394 -3.834 1.00 87.62 104 MET A O 1
ATOM 747 N N . GLY A 1 105 ? 8.810 -4.355 -2.824 1.00 86.31 105 GLY A N 1
ATOM 748 C CA . GLY A 1 105 ? 8.596 -5.669 -3.455 1.00 86.31 105 GLY A CA 1
ATOM 749 C C . GLY A 1 105 ? 7.219 -6.277 -3.143 1.00 86.31 105 GLY A C 1
ATOM 750 O O . GLY A 1 105 ? 6.595 -6.913 -3.995 1.00 86.31 105 GLY A O 1
ATOM 751 N N . SER A 1 106 ? 6.680 -6.011 -1.948 1.00 90.62 106 SER A N 1
ATOM 752 C CA . SER A 1 106 ? 5.323 -6.439 -1.582 1.00 90.62 106 SER A CA 1
ATOM 753 C C . SER A 1 106 ? 4.250 -5.628 -2.307 1.00 90.62 106 SER A C 1
ATOM 755 O O . SER A 1 106 ? 3.272 -6.202 -2.785 1.00 90.62 106 SER A O 1
ATOM 757 N N . LEU A 1 107 ? 4.451 -4.314 -2.465 1.00 89.81 107 LEU A N 1
ATOM 758 C CA . LEU A 1 107 ? 3.556 -3.469 -3.265 1.00 89.81 107 LEU A CA 1
ATOM 759 C C . LEU A 1 107 ? 3.546 -3.901 -4.735 1.00 89.81 107 LEU A C 1
ATOM 761 O O . LEU A 1 107 ? 2.477 -4.030 -5.324 1.00 89.81 107 LEU A O 1
ATOM 765 N N . VAL A 1 108 ? 4.717 -4.189 -5.309 1.00 86.31 108 VAL A N 1
ATOM 766 C CA . VAL A 1 108 ? 4.864 -4.722 -6.673 1.00 86.31 108 VAL A CA 1
ATOM 767 C C . VAL A 1 108 ? 4.124 -6.050 -6.828 1.00 86.31 108 VAL A C 1
ATOM 769 O O . VAL A 1 108 ? 3.401 -6.244 -7.807 1.00 86.31 108 VAL A O 1
ATOM 772 N N . THR A 1 109 ? 4.259 -6.951 -5.855 1.00 88.62 109 THR A N 1
ATOM 773 C CA . THR A 1 109 ? 3.571 -8.249 -5.866 1.00 88.62 109 THR A CA 1
ATOM 774 C C . THR A 1 109 ? 2.051 -8.068 -5.865 1.00 88.62 109 THR A C 1
ATOM 776 O O . THR A 1 109 ? 1.365 -8.669 -6.693 1.00 88.62 109 THR A O 1
ATOM 779 N N . ILE A 1 110 ? 1.521 -7.182 -5.011 1.00 88.88 110 ILE A N 1
ATOM 780 C CA . ILE A 1 110 ? 0.086 -6.857 -4.985 1.00 88.88 110 ILE A CA 1
ATOM 781 C C . ILE A 1 110 ? -0.348 -6.189 -6.297 1.00 88.88 110 ILE A C 1
ATOM 783 O O . ILE A 1 110 ? -1.390 -6.536 -6.840 1.00 88.88 110 ILE A O 1
ATOM 787 N N . ALA A 1 111 ? 0.446 -5.276 -6.855 1.00 85.38 111 ALA A N 1
ATOM 788 C CA . ALA A 1 111 ? 0.141 -4.598 -8.117 1.00 85.38 111 ALA A CA 1
ATOM 789 C C . ALA A 1 111 ? 0.052 -5.568 -9.315 1.00 85.38 111 ALA A C 1
ATOM 791 O O . ALA A 1 111 ? -0.770 -5.374 -10.222 1.00 85.38 111 ALA A O 1
ATOM 792 N N . LYS A 1 112 ? 0.866 -6.633 -9.308 1.00 83.06 112 LYS A N 1
ATOM 793 C CA . LYS A 1 112 ? 0.884 -7.675 -10.347 1.00 83.06 112 LYS A CA 1
ATOM 794 C C . LYS A 1 112 ? -0.208 -8.732 -10.156 1.00 83.06 112 LYS A C 1
ATOM 796 O O . LYS A 1 112 ? -0.832 -9.122 -11.141 1.00 83.06 112 LYS A O 1
ATOM 801 N N . HIS A 1 113 ? -0.443 -9.183 -8.923 1.00 85.00 113 HIS A N 1
ATOM 802 C CA . HIS A 1 113 ? -1.214 -10.407 -8.650 1.00 85.00 113 HIS A CA 1
ATOM 803 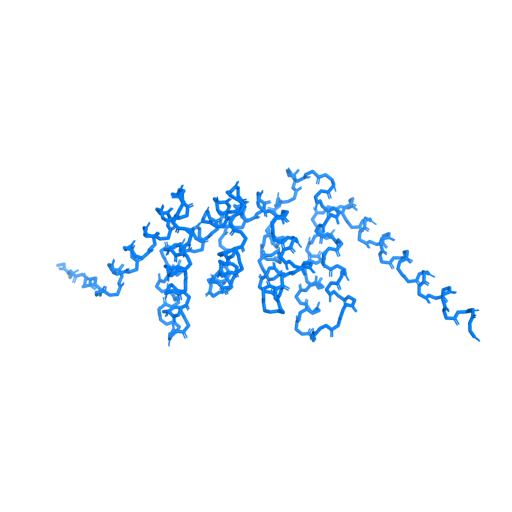C C . HIS A 1 113 ? -2.411 -10.237 -7.708 1.00 85.00 113 HIS A C 1
ATOM 805 O O . HIS A 1 113 ? -3.167 -11.189 -7.529 1.00 85.00 113 HIS A O 1
ATOM 811 N N . GLY A 1 114 ? -2.586 -9.064 -7.099 1.00 86.19 114 GLY A N 1
ATOM 812 C CA . GLY A 1 114 ? -3.654 -8.824 -6.132 1.00 86.19 114 GLY A CA 1
ATOM 813 C C . GLY A 1 114 ? -5.046 -8.738 -6.756 1.00 86.19 114 GLY A C 1
ATOM 814 O O . GLY A 1 114 ? -5.221 -8.776 -7.981 1.00 86.19 114 GLY A O 1
ATOM 815 N N . SER A 1 115 ? -6.055 -8.560 -5.902 1.00 88.00 115 SER A N 1
ATOM 816 C CA . SER A 1 115 ? -7.422 -8.269 -6.355 1.00 88.00 115 SER A CA 1
ATOM 817 C C . SER A 1 115 ? -7.470 -7.005 -7.225 1.00 88.00 115 SER A C 1
ATOM 819 O O . SER A 1 115 ? -6.595 -6.148 -7.134 1.00 88.00 115 SER A O 1
ATOM 821 N N . LEU A 1 116 ? -8.509 -6.830 -8.052 1.00 84.00 116 LEU A N 1
ATOM 822 C CA . LEU A 1 116 ? -8.650 -5.636 -8.903 1.00 84.00 116 LEU A CA 1
ATOM 823 C C . LEU A 1 116 ? -8.455 -4.328 -8.110 1.00 84.00 116 LEU A C 1
ATOM 825 O O . LEU A 1 116 ? -7.688 -3.453 -8.506 1.00 84.00 116 LEU A O 1
ATOM 829 N N . LEU A 1 117 ? -9.106 -4.233 -6.949 1.00 85.00 117 LEU A N 1
ATOM 830 C CA . LEU A 1 117 ? -8.993 -3.080 -6.062 1.00 85.00 117 LEU A CA 1
ATOM 831 C C . LEU A 1 117 ? -7.644 -3.043 -5.322 1.00 85.00 117 LEU A C 1
ATOM 833 O O . LEU A 1 117 ? -7.091 -1.963 -5.122 1.00 85.00 117 LEU A O 1
ATOM 837 N N . GLY A 1 118 ? -7.104 -4.201 -4.929 1.00 88.88 118 GLY A N 1
ATOM 838 C CA . GLY A 1 118 ? -5.780 -4.324 -4.314 1.00 88.88 118 GLY A CA 1
ATOM 839 C C . GLY A 1 118 ? -4.671 -3.809 -5.229 1.00 88.88 118 GLY A C 1
ATOM 840 O O . GLY A 1 118 ? -3.837 -3.016 -4.795 1.00 88.88 118 GLY A O 1
ATOM 841 N N . ARG A 1 119 ? -4.726 -4.160 -6.518 1.00 87.44 119 ARG A N 1
ATOM 842 C CA . ARG A 1 119 ? -3.794 -3.694 -7.550 1.00 87.44 119 ARG A CA 1
ATOM 843 C C . ARG A 1 119 ? -3.808 -2.177 -7.673 1.00 87.44 119 ARG A C 1
ATOM 845 O O . ARG A 1 119 ? -2.750 -1.562 -7.598 1.00 87.44 119 ARG A O 1
ATOM 852 N N . LEU A 1 120 ? -4.989 -1.566 -7.783 1.00 85.50 120 LEU A N 1
ATOM 853 C CA . LEU A 1 120 ? -5.121 -0.108 -7.835 1.00 85.50 120 LEU A CA 1
ATOM 854 C C . LEU A 1 120 ? -4.550 0.566 -6.578 1.00 85.50 120 LEU A C 1
ATOM 856 O O . LEU A 1 120 ? -3.754 1.499 -6.678 1.00 85.50 120 LEU A O 1
ATOM 860 N N . ASN A 1 121 ? -4.915 0.087 -5.387 1.00 91.19 121 ASN A N 1
ATOM 861 C CA . ASN A 1 121 ? -4.420 0.681 -4.144 1.00 91.19 121 ASN A CA 1
ATOM 862 C C . ASN A 1 121 ? -2.898 0.540 -4.005 1.00 91.19 121 ASN A C 1
ATOM 864 O O . ASN A 1 121 ? -2.244 1.470 -3.537 1.00 91.19 121 ASN A O 1
ATOM 868 N N . ALA A 1 122 ? -2.329 -0.585 -4.447 1.00 90.38 122 ALA A N 1
ATOM 869 C CA . ALA A 1 122 ? -0.885 -0.776 -4.485 1.00 90.38 122 ALA A CA 1
ATOM 870 C C . ALA A 1 122 ? -0.211 0.204 -5.452 1.00 90.38 122 ALA A C 1
ATOM 872 O O . ALA A 1 122 ? 0.792 0.807 -5.091 1.00 90.38 122 ALA A O 1
ATOM 873 N N . VAL A 1 123 ? -0.783 0.446 -6.634 1.00 86.31 123 VAL A N 1
ATOM 874 C CA . VAL A 1 123 ? -0.256 1.439 -7.589 1.00 86.31 123 VAL A CA 1
ATOM 875 C C . VAL A 1 123 ? -0.320 2.853 -7.035 1.00 86.31 123 VAL A C 1
ATOM 877 O O . VAL A 1 123 ? 0.632 3.606 -7.197 1.00 86.31 123 VAL A O 1
ATOM 880 N N . LEU A 1 124 ? -1.406 3.222 -6.356 1.00 88.25 124 LEU A N 1
ATOM 881 C CA . LEU A 1 124 ? -1.511 4.521 -5.691 1.00 88.25 124 LEU A CA 1
ATOM 882 C C . LEU A 1 124 ? -0.459 4.671 -4.583 1.00 88.25 124 LEU A C 1
ATOM 884 O O . LEU A 1 124 ? 0.146 5.735 -4.460 1.00 88.25 124 LEU A O 1
ATOM 888 N N . ALA A 1 125 ? -0.216 3.615 -3.803 1.00 91.00 125 ALA A N 1
ATOM 889 C CA . ALA A 1 125 ? 0.824 3.602 -2.778 1.00 91.00 125 ALA A CA 1
ATOM 890 C C . ALA A 1 125 ? 2.236 3.689 -3.386 1.00 91.00 125 ALA A C 1
ATOM 892 O O . ALA A 1 125 ? 3.043 4.480 -2.906 1.00 91.00 125 ALA A O 1
ATOM 893 N N . ILE A 1 126 ? 2.507 2.962 -4.479 1.00 89.25 126 ILE A N 1
ATOM 894 C CA . ILE A 1 126 ? 3.750 3.081 -5.261 1.00 89.25 126 ILE A CA 1
ATOM 895 C C . ILE A 1 126 ? 3.888 4.511 -5.781 1.00 89.25 126 ILE A C 1
ATOM 897 O O . ILE A 1 126 ? 4.936 5.115 -5.603 1.00 89.25 126 ILE A O 1
ATOM 901 N N . LYS A 1 127 ? 2.827 5.093 -6.355 1.00 86.06 127 LYS A N 1
ATOM 902 C CA . LYS A 1 127 ? 2.824 6.478 -6.838 1.00 86.06 127 LYS A CA 1
ATOM 903 C C . LYS A 1 127 ? 3.217 7.452 -5.723 1.00 86.06 127 LYS A C 1
ATOM 905 O O . LYS A 1 127 ? 4.016 8.347 -5.969 1.00 86.06 127 LYS A O 1
ATOM 910 N N . GLU A 1 128 ? 2.686 7.301 -4.510 1.00 87.44 128 GLU A N 1
ATOM 911 C CA . GLU A 1 128 ? 3.077 8.186 -3.404 1.00 87.44 128 GLU A CA 1
ATOM 912 C C . GLU A 1 128 ? 4.489 7.940 -2.886 1.00 87.44 128 GLU A C 1
ATOM 914 O O . GLU A 1 128 ? 5.190 8.905 -2.592 1.00 87.44 128 GLU A O 1
ATOM 919 N N . ALA A 1 129 ? 4.935 6.684 -2.821 1.00 86.62 129 ALA A N 1
ATOM 920 C CA . ALA A 1 129 ? 6.320 6.382 -2.479 1.00 86.62 129 ALA A CA 1
ATOM 921 C C . ALA A 1 129 ? 7.277 7.002 -3.509 1.00 86.62 129 ALA A C 1
ATOM 923 O O . ALA A 1 129 ? 8.291 7.577 -3.123 1.00 86.62 129 ALA A O 1
ATOM 924 N N . VAL A 1 130 ? 6.927 6.950 -4.805 1.00 80.88 130 VAL A N 1
ATOM 925 C CA . VAL A 1 130 ? 7.809 7.438 -5.872 1.00 80.88 130 VAL A CA 1
ATOM 926 C C . VAL A 1 130 ? 7.795 8.953 -6.059 1.00 80.88 130 VAL A C 1
ATOM 928 O O . VAL A 1 130 ? 8.717 9.506 -6.644 1.00 80.88 130 VAL A O 1
ATOM 931 N N . SER A 1 131 ? 6.738 9.628 -5.603 1.00 80.12 131 SER A N 1
ATOM 932 C CA . SER A 1 131 ? 6.574 11.079 -5.776 1.00 80.12 131 SER A CA 1
ATOM 933 C C . SER A 1 131 ? 7.443 11.898 -4.812 1.00 80.12 131 SER A C 1
ATOM 935 O O . SER A 1 131 ? 7.403 13.127 -4.852 1.00 80.12 131 SER A O 1
ATOM 937 N N . ARG A 1 132 ? 8.185 11.243 -3.909 1.00 79.19 132 ARG A N 1
ATOM 938 C CA . ARG A 1 132 ? 9.093 11.887 -2.956 1.00 79.19 132 ARG A CA 1
ATOM 939 C C . ARG A 1 132 ? 10.535 11.774 -3.440 1.00 79.19 132 ARG A C 1
ATOM 941 O O . ARG A 1 132 ? 11.001 10.685 -3.770 1.00 79.19 132 ARG A O 1
ATOM 948 N N . ASP A 1 133 ? 11.231 12.906 -3.449 1.00 64.19 133 ASP A N 1
ATOM 949 C CA . ASP A 1 133 ? 12.637 12.973 -3.843 1.00 64.19 133 ASP A CA 1
ATOM 950 C C . ASP A 1 133 ? 13.492 12.045 -2.970 1.00 64.19 133 ASP A C 1
ATOM 952 O O . ASP A 1 133 ? 13.294 11.941 -1.759 1.00 64.19 133 ASP A O 1
ATOM 956 N N . GLY A 1 134 ? 14.442 11.346 -3.592 1.00 63.81 134 GLY A N 1
ATOM 957 C CA . GLY A 1 134 ? 15.372 10.461 -2.889 1.00 63.81 134 GLY A CA 1
ATOM 958 C C . GLY A 1 134 ? 14.855 9.048 -2.590 1.00 63.81 134 GLY A C 1
ATOM 959 O O . GLY A 1 134 ? 15.653 8.197 -2.210 1.00 63.81 134 GLY A O 1
ATOM 960 N N . ALA A 1 135 ? 13.570 8.745 -2.820 1.00 62.12 135 ALA A N 1
ATOM 961 C CA . ALA A 1 135 ? 12.975 7.448 -2.468 1.00 62.12 135 ALA A CA 1
ATOM 962 C C . ALA A 1 135 ? 13.618 6.224 -3.163 1.00 62.12 135 ALA A C 1
ATOM 964 O O . ALA A 1 135 ? 13.487 5.107 -2.663 1.00 62.12 135 ALA A O 1
ATOM 965 N N . PHE A 1 136 ? 14.317 6.424 -4.290 1.00 59.91 136 PHE A N 1
ATOM 966 C CA . PHE A 1 136 ? 15.003 5.363 -5.051 1.00 59.91 136 PHE A CA 1
ATOM 967 C C . PHE A 1 136 ? 16.519 5.375 -4.939 1.00 59.91 136 PHE A C 1
ATOM 969 O O . PHE A 1 136 ? 17.143 4.463 -5.471 1.00 59.91 136 PHE A O 1
ATOM 976 N N . VAL A 1 137 ? 17.116 6.357 -4.260 1.00 62.28 137 VAL A N 1
ATOM 977 C CA . VAL A 1 137 ? 18.584 6.471 -4.191 1.00 62.28 137 VAL A CA 1
ATOM 978 C C . VAL A 1 137 ? 19.199 5.241 -3.511 1.00 62.28 137 VAL A C 1
ATOM 980 O O . VAL A 1 137 ? 20.279 4.806 -3.898 1.00 62.28 137 VAL A O 1
ATOM 983 N N . ASP A 1 138 ? 18.463 4.628 -2.580 1.00 64.75 138 ASP A N 1
ATOM 984 C CA . ASP A 1 138 ? 18.894 3.442 -1.832 1.00 64.75 138 ASP A CA 1
ATOM 985 C C . ASP A 1 138 ? 18.276 2.123 -2.344 1.00 64.75 138 ASP A C 1
ATOM 987 O O . ASP A 1 138 ? 18.498 1.057 -1.760 1.00 64.75 138 ASP A O 1
ATOM 991 N N . LEU A 1 139 ? 17.465 2.158 -3.410 1.00 67.62 139 LEU A N 1
ATOM 992 C CA . LEU A 1 139 ? 16.856 0.949 -3.968 1.00 67.62 139 LEU A CA 1
ATOM 993 C C . LEU A 1 139 ? 17.826 0.251 -4.925 1.00 67.62 139 LEU A C 1
ATOM 995 O O . LEU A 1 139 ? 18.412 0.866 -5.810 1.00 67.62 139 LEU A O 1
ATOM 999 N N . ALA A 1 140 ? 17.967 -1.064 -4.759 1.00 74.06 140 ALA A N 1
ATOM 1000 C CA . ALA A 1 140 ? 18.764 -1.889 -5.658 1.00 74.06 140 ALA A CA 1
ATOM 1001 C C . ALA A 1 140 ? 18.194 -1.868 -7.093 1.00 74.06 140 ALA A C 1
ATOM 1003 O O . ALA A 1 140 ? 16.980 -1.758 -7.291 1.00 74.06 140 ALA A O 1
ATOM 1004 N N . ASP A 1 141 ? 19.075 -1.970 -8.093 1.00 73.81 141 ASP A N 1
ATOM 1005 C CA . ASP A 1 141 ? 18.720 -1.817 -9.512 1.00 73.81 141 ASP A CA 1
ATOM 1006 C C . ASP A 1 141 ? 17.646 -2.811 -9.989 1.00 73.81 141 ASP A C 1
ATOM 1008 O O . ASP A 1 141 ? 16.769 -2.445 -10.771 1.00 73.81 141 ASP A O 1
ATOM 1012 N N . ASP A 1 142 ? 17.668 -4.039 -9.471 1.00 73.94 142 ASP A N 1
ATOM 1013 C CA . ASP A 1 142 ? 16.676 -5.086 -9.735 1.00 73.94 142 ASP A CA 1
ATOM 1014 C C . ASP A 1 142 ? 15.276 -4.702 -9.227 1.00 73.94 142 ASP A C 1
ATOM 1016 O O . ASP A 1 142 ? 14.275 -4.914 -9.914 1.00 73.94 142 ASP A O 1
ATOM 1020 N N . LYS A 1 143 ? 15.186 -4.053 -8.061 1.00 71.19 143 LYS A N 1
ATOM 1021 C CA . LYS A 1 143 ? 13.910 -3.562 -7.515 1.00 71.19 143 LYS A CA 1
ATOM 1022 C C . LYS A 1 143 ? 13.340 -2.407 -8.326 1.00 71.19 143 LYS A C 1
ATOM 1024 O O . LYS A 1 143 ? 12.122 -2.311 -8.480 1.00 71.19 143 LYS A O 1
ATOM 1029 N N . VAL A 1 144 ? 14.194 -1.525 -8.843 1.00 74.06 144 VAL A N 1
ATOM 1030 C CA . VAL A 1 144 ? 13.759 -0.439 -9.734 1.00 74.06 144 VAL A CA 1
ATOM 1031 C C . VAL A 1 144 ? 13.132 -1.022 -10.998 1.00 74.06 144 VAL A C 1
ATOM 1033 O O . VAL A 1 144 ? 12.043 -0.606 -11.401 1.00 74.06 144 VAL A O 1
ATOM 1036 N N . ASP A 1 145 ? 13.775 -2.030 -11.582 1.00 77.31 145 ASP A N 1
ATOM 1037 C CA . ASP A 1 145 ? 13.242 -2.775 -12.716 1.00 77.31 145 ASP A CA 1
ATOM 1038 C C . ASP A 1 145 ? 11.894 -3.432 -12.375 1.00 77.31 145 ASP A C 1
ATOM 1040 O O . ASP A 1 145 ? 10.917 -3.290 -13.113 1.00 77.31 145 ASP A O 1
ATOM 1044 N N . GLU A 1 146 ? 11.755 -4.064 -11.216 1.00 77.12 146 GLU A N 1
ATOM 1045 C CA . GLU A 1 146 ? 10.479 -4.653 -10.804 1.00 77.12 146 GLU A CA 1
ATOM 1046 C C . GLU A 1 146 ? 9.332 -3.633 -10.674 1.00 77.12 146 GLU A C 1
ATOM 1048 O O . GLU A 1 146 ? 8.195 -3.931 -11.072 1.00 77.12 146 GLU A O 1
ATOM 1053 N N . VAL A 1 147 ? 9.622 -2.434 -10.156 1.00 75.44 147 VAL A N 1
ATOM 1054 C CA . VAL A 1 147 ? 8.663 -1.321 -10.047 1.00 75.44 147 VAL A CA 1
ATOM 1055 C C . VAL A 1 147 ? 8.255 -0.819 -11.427 1.00 75.44 147 VAL A C 1
ATOM 1057 O O . VAL A 1 147 ? 7.060 -0.692 -11.706 1.00 75.44 147 VAL A O 1
ATOM 1060 N N . VAL A 1 148 ? 9.227 -0.582 -12.315 1.00 77.88 148 VAL A N 1
ATOM 1061 C CA . VAL A 1 148 ? 8.959 -0.159 -13.697 1.00 77.88 148 VAL A CA 1
ATOM 1062 C C . VAL A 1 148 ? 8.102 -1.202 -14.417 1.00 77.88 148 VAL A C 1
ATOM 1064 O O . VAL A 1 148 ? 7.146 -0.837 -15.099 1.00 77.88 148 VAL A O 1
ATOM 1067 N N . ASP A 1 149 ? 8.380 -2.495 -14.236 1.00 78.12 149 ASP A N 1
ATOM 1068 C CA . ASP A 1 149 ? 7.596 -3.568 -14.858 1.00 78.12 149 ASP A CA 1
ATOM 1069 C C . ASP A 1 149 ? 6.158 -3.586 -14.350 1.00 78.12 149 ASP A C 1
ATOM 1071 O O . ASP A 1 149 ? 5.230 -3.707 -15.149 1.00 78.12 149 ASP A O 1
ATOM 1075 N N . ALA A 1 150 ? 5.947 -3.443 -13.037 1.00 72.56 150 ALA A N 1
ATOM 1076 C CA . ALA A 1 150 ? 4.603 -3.386 -12.467 1.00 72.56 150 ALA A CA 1
ATOM 1077 C C . ALA A 1 150 ? 3.794 -2.219 -13.047 1.00 72.56 150 ALA A C 1
ATOM 1079 O O . ALA A 1 150 ? 2.667 -2.417 -13.506 1.00 72.56 150 ALA A O 1
ATOM 1080 N N . LEU A 1 151 ? 4.384 -1.021 -13.095 1.00 73.19 151 LEU A N 1
ATOM 1081 C CA . LEU A 1 151 ? 3.731 0.159 -13.662 1.00 73.19 151 LEU A CA 1
ATOM 1082 C C . LEU A 1 151 ? 3.403 -0.040 -15.148 1.00 73.19 151 LEU A C 1
ATOM 1084 O O . LEU A 1 151 ? 2.275 0.221 -15.564 1.00 73.19 151 LEU A O 1
ATOM 1088 N N . LEU A 1 152 ? 4.336 -0.578 -15.939 1.00 74.00 152 LEU A N 1
ATOM 1089 C CA . LEU A 1 152 ? 4.109 -0.856 -17.360 1.00 74.00 152 LEU A CA 1
ATOM 1090 C C . LEU A 1 152 ? 3.044 -1.934 -17.591 1.00 74.00 152 LEU A C 1
ATOM 1092 O O . LEU A 1 152 ? 2.272 -1.824 -18.542 1.00 74.00 152 LEU A O 1
ATOM 1096 N N . VAL A 1 153 ? 2.966 -2.964 -16.744 1.00 73.00 153 VAL A N 1
ATOM 1097 C CA . VAL A 1 153 ? 1.890 -3.970 -16.800 1.00 73.00 153 VAL A CA 1
ATOM 1098 C C . VAL A 1 153 ? 0.528 -3.310 -16.596 1.00 73.00 153 VAL A C 1
ATOM 1100 O O . VAL A 1 153 ? -0.411 -3.615 -17.326 1.00 73.00 153 VAL A O 1
ATOM 1103 N N . ILE A 1 154 ? 0.415 -2.375 -15.654 1.00 67.00 154 ILE A N 1
ATOM 1104 C CA . ILE A 1 154 ? -0.841 -1.665 -15.377 1.00 67.00 154 ILE A CA 1
ATOM 1105 C C . ILE A 1 154 ? -1.198 -0.679 -16.491 1.00 67.00 154 ILE A C 1
ATOM 1107 O O . ILE A 1 154 ? -2.358 -0.621 -16.896 1.00 67.00 154 ILE A O 1
ATOM 1111 N N . ILE A 1 155 ? -0.210 0.026 -17.052 1.00 67.81 155 ILE A N 1
ATOM 1112 C CA . ILE A 1 155 ? -0.402 0.902 -18.218 1.00 67.81 155 ILE A CA 1
ATOM 1113 C C . ILE A 1 155 ? -0.931 0.099 -19.415 1.00 67.81 155 ILE A C 1
ATOM 1115 O O . ILE A 1 155 ? -1.888 0.524 -20.057 1.00 67.81 155 ILE A O 1
ATOM 1119 N N . LYS A 1 156 ? -0.360 -1.082 -19.687 1.00 67.56 156 LYS A N 1
ATOM 1120 C CA . LYS A 1 156 ? -0.783 -1.949 -20.802 1.00 67.56 156 LYS A CA 1
ATOM 1121 C C . LYS A 1 156 ? -2.122 -2.625 -20.590 1.00 67.56 156 LYS A C 1
ATOM 1123 O O . LYS A 1 156 ? -2.844 -2.849 -21.552 1.00 67.56 156 LYS A O 1
ATOM 1128 N N . ALA A 1 157 ? -2.428 -3.011 -19.356 1.00 62.25 157 ALA A N 1
ATOM 1129 C CA . ALA A 1 157 ? -3.624 -3.786 -19.070 1.00 62.25 157 ALA A CA 1
ATOM 1130 C C . ALA A 1 157 ? -4.922 -2.965 -19.216 1.00 62.25 157 ALA A C 1
ATOM 1132 O O . ALA A 1 157 ? -5.991 -3.558 -19.113 1.00 62.25 157 ALA A O 1
ATOM 1133 N N . LEU A 1 158 ? -4.838 -1.640 -19.453 1.00 57.62 158 LEU A N 1
ATOM 1134 C CA . LEU A 1 158 ? -5.961 -0.716 -19.710 1.00 57.62 158 LEU A CA 1
ATOM 1135 C C . LEU A 1 158 ? -7.181 -0.964 -18.803 1.00 57.62 158 LEU A C 1
ATOM 1137 O O . LEU A 1 158 ? -8.328 -0.864 -19.230 1.00 57.62 158 LEU A O 1
ATOM 1141 N N . ILE A 1 159 ? -6.927 -1.318 -17.541 1.00 60.34 159 ILE A N 1
ATOM 1142 C CA . ILE A 1 159 ? -7.939 -1.881 -16.637 1.00 60.34 159 ILE A CA 1
ATOM 1143 C C . ILE A 1 159 ? -9.002 -0.829 -16.305 1.00 60.34 159 ILE A C 1
ATOM 1145 O O . ILE A 1 159 ? -10.193 -1.136 -16.280 1.00 60.34 159 ILE A O 1
ATOM 1149 N N . CYS A 1 160 ? -8.575 0.427 -16.135 1.00 59.16 160 CYS A N 1
ATOM 1150 C CA . CYS A 1 160 ? -9.410 1.610 -16.297 1.00 59.16 160 CYS A CA 1
ATOM 1151 C C . CYS A 1 160 ? -8.549 2.865 -16.558 1.00 59.16 160 CYS A C 1
ATOM 1153 O O . CYS A 1 160 ? -7.366 2.911 -16.217 1.00 59.16 160 CYS A O 1
ATOM 1155 N N . LEU A 1 161 ? -9.153 3.917 -17.127 1.00 67.88 161 LEU A N 1
ATOM 1156 C CA . LEU A 1 161 ? -8.469 5.179 -17.459 1.00 67.88 161 LEU A CA 1
ATOM 1157 C C . LEU A 1 161 ? -7.807 5.854 -16.241 1.00 67.88 161 LEU A C 1
ATOM 1159 O O . LEU A 1 161 ? -6.776 6.515 -16.376 1.00 67.88 161 LEU A O 1
ATOM 1163 N N . GLN A 1 162 ? -8.395 5.700 -15.051 1.00 64.81 162 GLN A N 1
ATOM 1164 C CA . GLN A 1 162 ? -7.854 6.275 -13.817 1.00 64.81 162 GLN A CA 1
ATOM 1165 C C . GLN A 1 162 ? -6.567 5.560 -13.386 1.00 64.81 162 GLN A C 1
ATOM 1167 O O . GLN A 1 162 ? -5.575 6.228 -13.098 1.00 64.81 162 GLN A O 1
ATOM 1172 N N . ASP A 1 163 ? -6.542 4.227 -13.433 1.00 64.44 163 ASP A N 1
ATOM 1173 C CA . ASP A 1 163 ? -5.372 3.420 -13.068 1.00 64.44 163 ASP A CA 1
ATOM 1174 C C . ASP A 1 163 ? -4.197 3.702 -14.011 1.00 64.44 163 ASP A C 1
ATOM 1176 O O . ASP A 1 163 ? -3.063 3.886 -13.563 1.00 64.44 163 ASP A O 1
ATOM 1180 N N . THR A 1 164 ? -4.474 3.831 -15.316 1.00 71.19 164 THR A N 1
ATOM 1181 C CA . THR A 1 164 ? -3.471 4.201 -16.323 1.00 71.19 164 THR A CA 1
ATOM 1182 C C . THR A 1 164 ? -2.892 5.588 -16.052 1.00 71.19 164 THR A C 1
ATOM 1184 O O . THR A 1 164 ? -1.674 5.751 -16.080 1.00 71.19 164 THR A O 1
ATOM 1187 N N . LYS A 1 165 ? -3.727 6.587 -15.729 1.00 75.69 165 LYS A N 1
ATOM 1188 C CA . LYS A 1 165 ? -3.251 7.944 -15.413 1.00 75.69 165 LYS A CA 1
ATOM 1189 C C . LYS A 1 165 ? -2.348 7.951 -14.179 1.00 75.69 165 LYS A C 1
ATOM 1191 O O . LYS A 1 165 ? -1.302 8.595 -14.195 1.00 75.69 165 LYS A O 1
ATOM 1196 N N . VAL A 1 166 ? -2.735 7.237 -13.120 1.00 74.44 166 VAL A N 1
ATOM 1197 C CA . VAL A 1 166 ? -1.933 7.119 -11.892 1.00 74.44 166 VAL A CA 1
ATOM 1198 C C . VAL A 1 166 ? -0.589 6.458 -12.193 1.00 74.44 166 VAL A C 1
ATOM 1200 O O . VAL A 1 166 ? 0.445 6.971 -11.765 1.00 74.44 166 VAL A O 1
ATOM 1203 N N . ALA A 1 167 ? -0.588 5.368 -12.963 1.00 71.88 167 ALA A N 1
ATOM 1204 C CA . ALA A 1 167 ? 0.637 4.677 -13.343 1.00 71.88 167 ALA A CA 1
ATOM 1205 C C . ALA A 1 167 ? 1.551 5.554 -14.215 1.00 71.88 167 ALA A C 1
ATOM 1207 O O . ALA A 1 167 ? 2.745 5.625 -13.947 1.00 71.88 167 ALA A O 1
ATOM 1208 N N . MET A 1 168 ? 1.003 6.296 -15.186 1.00 79.44 168 MET A N 1
ATOM 1209 C CA . MET A 1 168 ? 1.774 7.244 -16.004 1.00 79.44 168 MET A CA 1
ATOM 1210 C C . MET A 1 168 ? 2.433 8.340 -15.160 1.00 79.44 168 MET A C 1
ATOM 1212 O O . MET A 1 168 ? 3.598 8.661 -15.380 1.00 79.44 168 MET A O 1
ATOM 1216 N N . VAL A 1 169 ? 1.712 8.899 -14.180 1.00 82.81 169 VAL A N 1
ATOM 1217 C CA . VAL A 1 169 ? 2.267 9.901 -13.256 1.00 82.81 169 VAL A CA 1
ATOM 1218 C C . VAL A 1 169 ? 3.388 9.295 -12.408 1.00 82.81 169 VAL A C 1
ATOM 1220 O O . VAL A 1 169 ? 4.446 9.906 -12.281 1.00 82.81 169 VAL A O 1
ATOM 1223 N N . ALA A 1 170 ? 3.203 8.080 -11.882 1.00 77.56 170 ALA A N 1
ATOM 1224 C CA . ALA A 1 170 ? 4.251 7.378 -11.140 1.00 77.56 170 ALA A CA 1
ATOM 1225 C C . ALA A 1 170 ? 5.503 7.152 -12.005 1.00 77.56 170 ALA A C 1
ATOM 1227 O O . ALA A 1 170 ? 6.613 7.454 -11.574 1.00 77.56 170 ALA A O 1
ATOM 1228 N N . THR A 1 171 ? 5.332 6.682 -13.244 1.00 79.25 171 THR A N 1
ATOM 1229 C CA . THR A 1 171 ? 6.435 6.482 -14.194 1.00 79.25 171 THR A CA 1
ATOM 1230 C C . THR A 1 171 ? 7.148 7.791 -14.529 1.00 79.25 171 THR A C 1
ATOM 1232 O O . THR A 1 171 ? 8.374 7.802 -14.606 1.00 79.25 171 THR A O 1
ATOM 1235 N N . TYR A 1 172 ? 6.411 8.895 -14.687 1.00 83.06 172 TYR A N 1
ATOM 1236 C CA . TYR A 1 172 ? 6.997 10.216 -14.913 1.00 83.06 172 TYR A CA 1
ATOM 1237 C C . TYR A 1 172 ? 7.882 10.653 -13.740 1.00 83.06 172 TYR A C 1
ATOM 1239 O O . TYR A 1 172 ? 9.026 11.050 -13.961 1.00 83.06 172 TYR A O 1
ATOM 1247 N N . HIS A 1 173 ? 7.390 10.543 -12.502 1.00 80.12 173 HIS A N 1
ATOM 1248 C CA . HIS A 1 173 ? 8.183 10.897 -11.320 1.00 80.12 173 HIS A CA 1
ATOM 1249 C C . HIS A 1 173 ? 9.431 10.023 -11.194 1.00 80.12 173 HIS A C 1
ATOM 1251 O O . HIS A 1 173 ? 10.522 10.541 -10.970 1.00 80.12 173 HIS A O 1
ATOM 1257 N N . LEU A 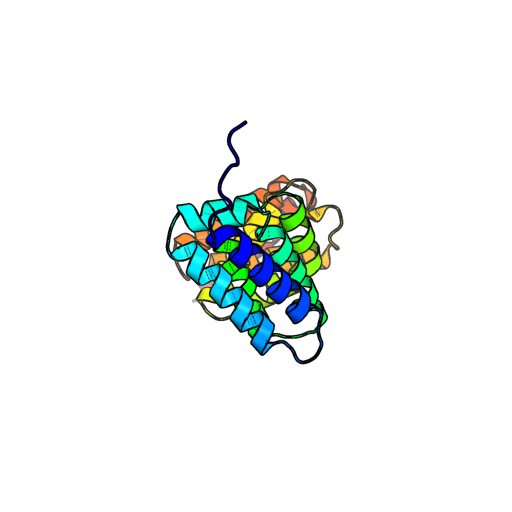1 174 ? 9.289 8.720 -11.444 1.00 77.06 174 LEU A N 1
ATOM 1258 C CA . LEU A 1 174 ? 10.399 7.777 -11.417 1.00 77.06 174 LEU A CA 1
ATOM 1259 C C . LEU A 1 174 ? 11.483 8.139 -12.450 1.00 77.06 174 LEU A C 1
ATOM 1261 O O . LEU A 1 174 ? 12.656 8.251 -12.103 1.00 77.06 174 LEU A O 1
ATOM 1265 N N . ALA A 1 175 ? 11.092 8.396 -13.702 1.00 81.12 175 ALA A N 1
ATOM 1266 C CA . ALA A 1 175 ? 12.012 8.808 -14.763 1.00 81.12 175 ALA A CA 1
ATOM 1267 C C . ALA A 1 175 ? 12.649 10.182 -14.497 1.00 81.12 175 ALA A C 1
ATOM 1269 O O . ALA A 1 175 ? 13.792 10.412 -14.872 1.00 81.12 175 ALA A O 1
ATOM 1270 N N . SER A 1 176 ? 11.933 11.090 -13.833 1.00 81.50 176 SER A N 1
ATOM 1271 C CA . SER A 1 176 ? 12.457 12.424 -13.513 1.00 81.50 176 SER A CA 1
ATOM 1272 C C . SER A 1 176 ? 13.481 12.410 -12.375 1.00 81.50 176 SER A C 1
ATOM 1274 O O . SER A 1 176 ? 14.250 13.357 -12.255 1.00 81.50 176 SER A O 1
ATOM 1276 N N . SER A 1 177 ? 13.490 11.367 -11.536 1.00 75.75 177 SER A N 1
ATOM 1277 C CA . SER A 1 177 ? 14.385 11.290 -10.373 1.00 75.75 177 SER A CA 1
ATOM 1278 C C . SER A 1 177 ? 15.821 10.854 -10.694 1.00 75.75 177 SER A C 1
ATOM 1280 O O . SER A 1 177 ? 16.733 11.216 -9.956 1.00 75.75 177 SER A O 1
ATOM 1282 N N . ASP A 1 178 ? 16.037 10.096 -11.776 1.00 74.19 178 ASP A N 1
ATOM 1283 C CA . ASP A 1 178 ? 17.347 9.547 -12.151 1.00 74.19 178 ASP A CA 1
ATOM 1284 C C . ASP A 1 178 ? 17.376 9.209 -13.655 1.00 74.19 178 ASP A C 1
ATOM 1286 O O . ASP A 1 178 ? 16.529 8.474 -14.171 1.00 74.19 178 ASP A O 1
ATOM 1290 N N . GLU A 1 179 ? 18.388 9.714 -14.363 1.00 78.81 179 GLU A N 1
ATOM 1291 C CA . GLU A 1 179 ? 18.601 9.501 -15.800 1.00 78.81 179 GLU A CA 1
ATOM 1292 C C . GLU A 1 179 ? 18.752 8.014 -16.175 1.00 78.81 179 GLU A C 1
ATOM 1294 O O . GLU A 1 179 ? 18.277 7.577 -17.226 1.00 78.81 179 GLU A O 1
ATOM 1299 N N . ARG A 1 180 ? 19.332 7.187 -15.296 1.00 77.50 180 ARG A N 1
ATOM 1300 C CA . ARG A 1 180 ? 19.418 5.728 -15.476 1.00 77.50 180 ARG A CA 1
ATOM 1301 C C . ARG A 1 180 ? 18.038 5.088 -15.428 1.00 77.50 180 ARG A C 1
ATOM 1303 O O . ARG A 1 180 ? 17.754 4.141 -16.163 1.00 77.50 180 ARG A O 1
ATOM 1310 N N . VAL A 1 181 ? 17.163 5.595 -14.564 1.00 76.62 181 VAL A N 1
ATOM 1311 C CA . VAL A 1 181 ? 15.780 5.123 -14.457 1.00 76.62 181 VAL A CA 1
ATOM 1312 C C . VAL A 1 181 ? 14.965 5.578 -15.664 1.00 76.62 181 VAL A C 1
ATOM 1314 O O . VAL A 1 181 ? 14.220 4.774 -16.227 1.00 76.62 181 VAL A O 1
ATOM 1317 N N . ALA A 1 182 ? 15.184 6.805 -16.145 1.00 79.38 182 ALA A N 1
ATOM 1318 C CA . ALA A 1 182 ? 14.613 7.286 -17.402 1.00 79.38 182 ALA A CA 1
ATOM 1319 C C . ALA A 1 182 ? 15.006 6.391 -18.588 1.00 79.38 182 ALA A C 1
ATOM 1321 O O . ALA A 1 182 ? 14.137 5.948 -19.342 1.00 79.38 182 ALA A O 1
ATOM 1322 N N . ALA A 1 183 ? 16.295 6.056 -18.717 1.00 80.00 183 ALA A N 1
ATOM 1323 C CA . ALA A 1 183 ? 16.791 5.180 -19.775 1.00 80.00 183 ALA A CA 1
ATOM 1324 C C . ALA A 1 183 ? 16.127 3.795 -19.731 1.00 80.00 183 ALA A C 1
ATOM 1326 O O . ALA A 1 183 ? 15.684 3.301 -20.766 1.00 80.00 183 ALA A O 1
ATOM 1327 N N . ARG A 1 184 ? 15.971 3.195 -18.542 1.00 80.25 184 ARG A N 1
ATOM 1328 C CA . ARG A 1 184 ? 15.270 1.909 -18.360 1.00 80.25 184 ARG A CA 1
ATOM 1329 C C . ARG A 1 184 ? 13.807 1.967 -18.792 1.00 80.25 184 ARG A C 1
ATOM 1331 O O . ARG A 1 184 ? 13.338 1.073 -19.499 1.00 80.25 184 ARG A O 1
ATOM 1338 N N . VAL A 1 185 ? 13.090 3.022 -18.401 1.00 79.19 185 VAL A N 1
ATOM 1339 C CA . VAL A 1 185 ? 11.689 3.242 -18.793 1.00 79.19 185 VAL A CA 1
ATOM 1340 C C . VAL A 1 185 ? 11.565 3.351 -20.315 1.00 79.19 185 VAL A C 1
ATOM 1342 O O . VAL A 1 185 ? 10.739 2.655 -20.910 1.00 79.19 185 VAL A O 1
ATOM 1345 N N . VAL A 1 186 ? 12.412 4.169 -20.953 1.00 80.31 186 VAL A N 1
ATOM 1346 C CA . VAL A 1 186 ? 12.437 4.345 -22.415 1.00 80.31 186 VAL A CA 1
ATOM 1347 C C . VAL A 1 186 ? 12.767 3.032 -23.118 1.00 80.31 186 VAL A C 1
ATOM 1349 O O . VAL A 1 186 ? 12.066 2.653 -24.052 1.00 80.31 186 VAL A O 1
ATOM 1352 N N . TRP A 1 187 ? 13.788 2.309 -22.655 1.00 79.75 187 TRP A N 1
ATOM 1353 C CA . TRP A 1 187 ? 14.232 1.065 -23.283 1.00 79.75 187 TRP A CA 1
ATOM 1354 C C . TRP A 1 187 ? 13.148 -0.015 -23.241 1.00 79.75 187 TRP A C 1
ATOM 1356 O O . TRP A 1 187 ? 12.878 -0.678 -24.242 1.00 79.75 187 TRP A O 1
ATOM 1366 N N . ARG A 1 188 ? 12.448 -0.140 -22.108 1.00 77.94 188 ARG A N 1
ATOM 1367 C CA . ARG A 1 188 ? 11.331 -1.080 -21.962 1.00 77.94 188 ARG A CA 1
ATOM 1368 C C . ARG A 1 188 ? 10.153 -0.701 -22.848 1.00 77.94 188 ARG A C 1
ATOM 1370 O O . ARG A 1 188 ? 9.651 -1.564 -23.565 1.00 77.94 188 ARG A O 1
ATOM 1377 N N . LEU A 1 189 ? 9.735 0.567 -22.847 1.00 75.44 189 LEU A N 1
ATOM 1378 C CA . LEU A 1 189 ? 8.672 1.062 -23.733 1.00 75.44 189 LEU A CA 1
ATOM 1379 C C . LEU A 1 189 ? 9.014 0.852 -25.214 1.00 75.44 189 LEU A C 1
ATOM 1381 O O . LEU A 1 189 ? 8.148 0.435 -25.981 1.00 75.44 189 LEU A O 1
ATOM 1385 N N . TRP A 1 190 ? 10.271 1.090 -25.598 1.00 74.56 190 TRP A N 1
ATOM 1386 C CA . TRP A 1 190 ? 10.751 0.891 -26.962 1.00 74.56 190 TRP A CA 1
ATOM 1387 C C . TRP A 1 190 ? 10.669 -0.576 -27.380 1.00 74.56 190 TRP A C 1
ATOM 1389 O O . TRP A 1 190 ? 10.019 -0.873 -28.379 1.00 74.56 190 TRP A O 1
ATOM 1399 N N . ILE A 1 191 ? 11.213 -1.493 -26.567 1.00 70.44 191 ILE A N 1
ATOM 1400 C CA . ILE A 1 191 ? 11.102 -2.941 -26.800 1.00 70.44 191 ILE A CA 1
ATOM 1401 C C . ILE A 1 191 ? 9.650 -3.347 -26.983 1.00 70.44 191 ILE A C 1
ATOM 1403 O O . ILE A 1 191 ? 9.311 -4.052 -27.932 1.00 70.44 191 ILE A O 1
ATOM 1407 N N . LEU A 1 192 ? 8.780 -2.868 -26.103 1.00 61.34 192 LEU A N 1
ATOM 1408 C CA . LEU A 1 192 ? 7.367 -3.204 -26.135 1.00 61.34 192 LEU A CA 1
ATOM 1409 C C . LEU A 1 192 ? 6.681 -2.749 -27.418 1.00 61.34 192 LEU A C 1
ATOM 1411 O O . LEU A 1 192 ? 5.919 -3.528 -27.982 1.00 61.34 192 LEU A O 1
ATOM 1415 N N . HIS A 1 193 ? 6.997 -1.550 -27.906 1.00 61.56 193 HIS A N 1
ATOM 1416 C CA . HIS A 1 193 ? 6.476 -1.049 -29.173 1.00 61.56 193 HIS A CA 1
ATOM 1417 C C . HIS A 1 193 ? 7.002 -1.853 -30.374 1.00 61.56 193 HIS A C 1
ATOM 1419 O O . HIS A 1 193 ? 6.222 -2.221 -31.251 1.00 61.56 193 HIS A O 1
ATOM 1425 N N . THR A 1 194 ? 8.298 -2.191 -30.404 1.00 61.59 194 THR A N 1
ATOM 1426 C CA . THR A 1 194 ? 8.868 -3.046 -31.463 1.00 61.59 194 THR A CA 1
ATOM 1427 C C . THR A 1 194 ? 8.271 -4.451 -31.468 1.00 61.59 194 THR A C 1
ATOM 1429 O O . THR A 1 194 ? 7.965 -4.964 -32.536 1.00 61.59 194 THR A O 1
ATOM 1432 N N . TYR A 1 195 ? 8.036 -5.067 -30.306 1.00 54.16 195 TYR A N 1
ATOM 1433 C CA . TYR A 1 195 ? 7.435 -6.403 -30.249 1.00 54.16 195 TYR A CA 1
ATOM 1434 C C . TYR A 1 195 ? 5.969 -6.403 -30.694 1.00 54.16 195 TYR A C 1
ATOM 1436 O O . TYR A 1 195 ? 5.560 -7.324 -31.394 1.00 54.16 195 TYR A O 1
ATOM 1444 N N . THR A 1 196 ? 5.176 -5.382 -30.353 1.00 54.53 196 THR A N 1
ATOM 1445 C CA . THR A 1 196 ? 3.795 -5.289 -30.852 1.00 54.53 196 THR A CA 1
ATOM 1446 C C . THR A 1 196 ? 3.742 -4.974 -32.344 1.00 54.53 196 THR A C 1
ATOM 1448 O O . THR A 1 196 ? 2.932 -5.570 -33.041 1.00 54.53 196 THR A O 1
ATOM 1451 N N . ALA A 1 197 ? 4.623 -4.108 -32.857 1.00 53.72 197 ALA A N 1
ATOM 1452 C CA . ALA A 1 197 ? 4.700 -3.821 -34.291 1.00 53.72 197 ALA A CA 1
ATOM 1453 C C . ALA A 1 197 ? 5.093 -5.074 -35.097 1.00 53.72 197 ALA A C 1
ATOM 1455 O O . ALA A 1 197 ? 4.408 -5.432 -36.049 1.00 53.72 197 ALA A O 1
ATOM 1456 N N . CYS A 1 198 ? 6.101 -5.824 -34.638 1.00 47.19 198 CYS A N 1
ATOM 1457 C CA . CYS A 1 198 ? 6.530 -7.061 -35.296 1.00 47.19 198 CYS A CA 1
ATOM 1458 C C . CYS A 1 198 ? 5.472 -8.181 -35.282 1.00 47.19 198 CYS A C 1
ATOM 1460 O O . CYS A 1 198 ? 5.499 -9.037 -36.160 1.00 47.19 198 CYS A O 1
ATOM 1462 N N . ILE A 1 199 ? 4.559 -8.212 -34.302 1.00 51.41 199 ILE A N 1
ATOM 1463 C CA . ILE A 1 199 ? 3.469 -9.205 -34.247 1.00 51.41 199 ILE A CA 1
ATOM 1464 C C . ILE A 1 199 ? 2.344 -8.860 -35.237 1.00 51.41 199 ILE A C 1
ATOM 1466 O O . ILE A 1 199 ? 1.733 -9.771 -35.790 1.00 51.41 199 ILE A O 1
ATOM 1470 N N . PHE A 1 200 ? 2.079 -7.574 -35.487 1.00 49.19 200 PHE A N 1
ATOM 1471 C CA . PHE A 1 200 ? 1.069 -7.141 -36.461 1.00 49.19 200 PHE A CA 1
ATOM 1472 C C . PHE A 1 200 ? 1.576 -7.135 -37.913 1.00 49.19 200 PHE A C 1
ATOM 1474 O O . PHE A 1 200 ? 0.756 -7.240 -38.814 1.00 49.19 200 PHE A O 1
ATOM 1481 N N . ASP A 1 201 ? 2.891 -7.096 -38.147 1.00 47.84 201 ASP A N 1
ATOM 1482 C CA . ASP A 1 201 ? 3.486 -7.221 -39.491 1.00 47.84 201 ASP A CA 1
ATOM 1483 C C . ASP A 1 201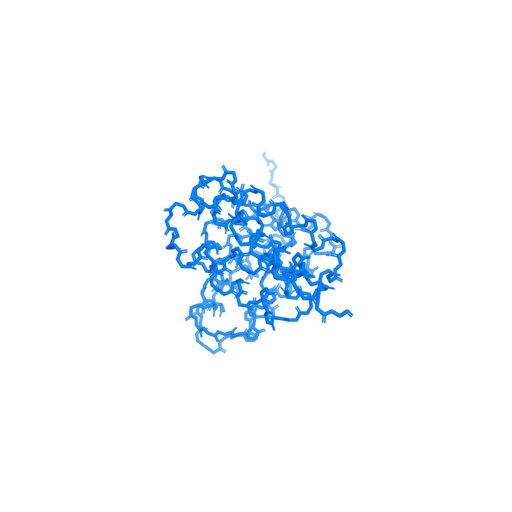 ? 3.612 -8.685 -39.988 1.00 47.84 201 ASP A C 1
ATOM 1485 O O . ASP A 1 201 ? 4.116 -8.929 -41.084 1.00 47.84 201 ASP A O 1
ATOM 1489 N N . TRP A 1 202 ? 3.166 -9.672 -39.195 1.00 41.94 202 TRP A N 1
ATOM 1490 C CA . TRP A 1 202 ? 3.193 -11.112 -39.522 1.00 41.94 202 TRP A CA 1
ATOM 1491 C C . TRP A 1 202 ? 1.800 -11.756 -39.702 1.00 41.94 202 TRP A C 1
ATOM 1493 O O . TRP A 1 202 ? 1.709 -12.983 -39.807 1.00 41.94 202 TRP A O 1
ATOM 1503 N N . VAL A 1 203 ? 0.727 -10.957 -39.764 1.00 42.72 203 VAL A N 1
ATOM 1504 C CA . VAL A 1 203 ? -0.647 -11.382 -40.118 1.00 42.72 203 VAL A CA 1
ATOM 1505 C C . VAL A 1 203 ? -1.119 -10.598 -41.332 1.00 42.72 203 VAL A C 1
ATOM 1507 O O . VAL A 1 203 ? -1.638 -11.244 -42.269 1.00 42.72 203 VAL A O 1
#

Sequence (203 aa):
MPKIPSTPVQASDSELLFDVAESAARRGAAGRAAGAVARVRALARDSERNRRCFVSVCTGRVLAAAFESLAAAGKAGVLEDVPAALVCMMPLDEEAARVLASSMGSLVTIAKHGSLLGRLNAVLAIKEAVSRDGAFVDLADDKVDEVVDALLVIIKALICLQDTKVAMVATYHLASSDERVAARVVWRLWILHTYTACIFDWV